Protein AF-A0A3P8W4W9-F1 (afdb_monomer)

Sequence (234 aa):
MASTLVSATVSNSFRYCIHFFYMQTPPVGIRGTSLRKICQKYKDTLHYATLYDSSQRLPLYSAYMDTPWMYEPQLISDDEGGNMKALPLTDTTHPLIEDSQAVLEDYTDAVGYRRGPLNPDLHQADPDDKSSTYTLTSVVPFITEFLDYSWNPYLDTVRRRLNNFCNGKSFIVTGVMVSGVTIQQENTNRLAIPNSNMEPFRHSNMHMNFEDTQAVLDVDKNFQIFYKDCVSDS

InterPro domains:
  IPR001604 DNA/RNA non-specific endonuclease/pyrophosphatase/phosphodiesterase domain [SM00892] (44-234)
  IPR020821 ENPP1-3/EXOG-like, endonuclease/phosphodiesterase domain [SM00477] (45-233)
  IPR039015 Endonuclease domain-containing 1 protein [PTHR21472] (6-195)
  IPR044925 His-Me finger superfamily [SSF54060] (17-195)
  IPR044929 DNA/RNA non-specific endonuclease superfamily [G3DSA:3.40.570.10] (25-196)

Organism: Cynoglossus semilaevis (NCBI:txid244447)

pLDDT: mean 79.13, std 18.2, range [31.02, 96.75]

Solvent-accessible surface area (backbone atoms only — not comparable to full-atom values): 14429 Å² total; per-residue (Å²): 135,83,80,83,58,74,48,65,52,77,36,100,53,54,80,94,40,32,80,28,28,74,92,56,49,75,89,80,89,84,81,67,91,49,57,36,29,30,36,37,31,48,83,90,39,80,70,35,25,35,41,30,31,66,80,79,70,43,71,80,46,73,34,52,74,81,80,67,53,27,44,61,47,43,59,63,36,84,88,43,58,90,62,69,41,70,57,73,95,53,100,65,80,56,65,62,54,57,78,47,43,74,50,76,71,76,54,72,80,38,82,66,45,38,86,38,61,62,56,51,46,88,80,41,87,48,73,67,59,28,51,68,39,42,27,50,92,40,42,44,53,31,49,45,66,52,41,65,73,47,49,53,58,44,54,52,51,52,52,51,45,48,71,74,35,32,84,56,77,68,55,78,48,65,82,80,52,75,58,86,49,60,48,67,54,98,91,37,81,73,44,70,29,52,47,81,68,68,66,49,77,82,84,58,88,79,77,80,86,67,94,65,95,77,64,72,68,57,60,47,69,75,55,52,38,37,46,43,69,54,62,77,88,128

Structure (mmCIF, N/CA/C/O backbone):
data_AF-A0A3P8W4W9-F1
#
_entry.id   AF-A0A3P8W4W9-F1
#
loop_
_atom_site.group_PDB
_atom_site.id
_atom_site.type_symbol
_atom_site.label_atom_id
_atom_site.label_alt_id
_atom_site.label_comp_id
_atom_site.label_asym_id
_atom_site.label_entity_id
_atom_site.label_seq_id
_atom_site.pdbx_PDB_ins_code
_atom_site.Cartn_x
_atom_site.Cartn_y
_atom_site.Cartn_z
_atom_site.occupancy
_atom_site.B_iso_or_equiv
_atom_site.auth_seq_id
_atom_site.auth_comp_id
_atom_site.auth_asym_id
_atom_site.auth_atom_id
_atom_site.pdbx_PDB_model_num
ATOM 1 N N . MET A 1 1 ? 32.000 -4.850 -5.532 1.00 33.22 1 MET A N 1
ATOM 2 C CA . MET A 1 1 ? 30.732 -4.094 -5.580 1.00 33.22 1 MET A CA 1
ATOM 3 C C . MET A 1 1 ? 30.000 -4.489 -6.851 1.00 33.22 1 MET A C 1
ATOM 5 O O . MET A 1 1 ? 30.476 -4.159 -7.928 1.00 33.22 1 MET A O 1
ATOM 9 N N . ALA A 1 2 ? 28.932 -5.280 -6.747 1.00 40.88 2 ALA A N 1
ATOM 10 C CA . ALA A 1 2 ? 28.094 -5.600 -7.899 1.00 40.88 2 ALA A CA 1
ATOM 11 C C . ALA A 1 2 ? 27.118 -4.438 -8.109 1.00 40.88 2 ALA A C 1
ATOM 13 O O . ALA A 1 2 ? 26.360 -4.102 -7.203 1.00 40.88 2 ALA A O 1
ATOM 14 N N . SER A 1 3 ? 27.179 -3.801 -9.277 1.00 44.72 3 SER A N 1
ATOM 15 C CA . SER A 1 3 ? 26.179 -2.821 -9.696 1.00 44.72 3 SER A CA 1
ATOM 16 C C . SER A 1 3 ? 24.826 -3.529 -9.773 1.00 44.72 3 SER A C 1
ATOM 18 O O . SER A 1 3 ? 24.663 -4.466 -10.556 1.00 44.72 3 SER A O 1
ATOM 20 N N . THR A 1 4 ? 23.868 -3.138 -8.936 1.00 51.75 4 THR A N 1
ATOM 21 C CA . THR A 1 4 ? 22.471 -3.561 -9.063 1.00 51.75 4 THR A CA 1
ATOM 22 C C . THR A 1 4 ? 21.915 -2.951 -10.347 1.00 51.75 4 THR A C 1
ATOM 24 O O . THR A 1 4 ? 21.512 -1.792 -10.387 1.00 51.75 4 THR A O 1
ATOM 27 N N . LEU A 1 5 ? 21.944 -3.728 -11.431 1.00 52.09 5 LEU A N 1
ATOM 28 C CA . LEU A 1 5 ? 21.490 -3.297 -12.749 1.00 52.09 5 LEU A CA 1
ATOM 29 C C . LEU A 1 5 ? 19.966 -3.108 -12.743 1.00 52.09 5 LEU A C 1
ATOM 31 O O . LEU A 1 5 ? 19.195 -4.069 -12.759 1.00 52.09 5 LEU A O 1
ATOM 35 N N . VAL A 1 6 ? 19.533 -1.849 -12.740 1.00 54.84 6 VAL A N 1
ATOM 36 C CA . VAL A 1 6 ? 18.207 -1.464 -13.228 1.00 54.84 6 VAL A CA 1
ATOM 37 C C . VAL A 1 6 ? 18.302 -1.466 -14.752 1.00 54.84 6 VAL A C 1
ATOM 39 O O . VAL A 1 6 ? 19.125 -0.751 -15.324 1.00 54.84 6 VAL A O 1
ATOM 42 N N . SER A 1 7 ? 17.511 -2.300 -15.420 1.00 64.00 7 SER A N 1
ATOM 43 C CA . SER A 1 7 ? 17.511 -2.394 -16.880 1.00 64.00 7 SER A CA 1
ATOM 44 C C . SER A 1 7 ? 16.079 -2.401 -17.382 1.00 64.00 7 SER A C 1
ATOM 46 O O . SER A 1 7 ? 15.168 -2.870 -16.714 1.00 64.00 7 SER A O 1
ATOM 48 N N . ALA A 1 8 ? 15.848 -1.890 -18.578 1.00 71.12 8 ALA A N 1
ATOM 49 C CA . ALA A 1 8 ? 14.537 -1.956 -19.189 1.00 71.12 8 ALA A CA 1
ATOM 50 C C . ALA A 1 8 ? 14.705 -2.436 -20.623 1.00 71.12 8 ALA A C 1
ATOM 52 O O . ALA A 1 8 ? 15.577 -1.957 -21.351 1.00 71.12 8 ALA A O 1
ATOM 53 N N . THR A 1 9 ? 13.889 -3.405 -21.035 1.00 78.31 9 THR A N 1
ATOM 54 C CA . THR A 1 9 ? 13.933 -3.892 -22.417 1.00 78.31 9 THR A CA 1
ATOM 55 C C . THR A 1 9 ? 12.944 -3.085 -23.239 1.00 78.31 9 THR A C 1
ATOM 57 O O . THR A 1 9 ? 11.731 -3.276 -23.137 1.00 78.31 9 THR A O 1
ATOM 60 N N . VAL A 1 10 ? 13.472 -2.166 -24.046 1.00 77.62 10 VAL A N 1
ATOM 61 C CA . VAL A 1 10 ? 12.689 -1.416 -25.028 1.00 77.62 10 VAL A CA 1
ATOM 62 C C . VAL A 1 10 ? 12.421 -2.330 -26.220 1.00 77.62 10 VAL A C 1
ATOM 64 O O . VAL A 1 10 ? 13.346 -2.771 -26.897 1.00 77.62 10 VAL A O 1
ATOM 67 N N . SER A 1 11 ? 11.151 -2.636 -26.467 1.00 77.38 11 SER A N 1
ATOM 68 C CA . SER A 1 11 ? 10.710 -3.558 -27.513 1.00 77.38 11 SER A CA 1
ATOM 69 C C . SER A 1 11 ? 9.618 -2.927 -28.374 1.00 77.38 11 SER A C 1
ATOM 71 O O . SER A 1 11 ? 8.949 -1.965 -27.994 1.00 77.38 11 SER A O 1
ATOM 73 N N . ASN A 1 12 ? 9.391 -3.516 -29.546 1.00 78.88 12 ASN A N 1
ATOM 74 C CA . ASN A 1 12 ? 8.247 -3.185 -30.395 1.00 78.88 12 ASN A CA 1
ATOM 75 C C . ASN A 1 12 ? 6.936 -3.816 -29.879 1.00 78.88 12 ASN A C 1
ATOM 77 O O . ASN A 1 12 ? 5.855 -3.537 -30.410 1.00 78.88 12 ASN A O 1
ATOM 81 N N . SER A 1 13 ? 6.998 -4.652 -28.833 1.00 88.12 13 SER A N 1
ATOM 82 C CA . SER A 1 13 ? 5.852 -5.354 -28.237 1.00 88.12 13 SER A CA 1
ATOM 83 C C . SER A 1 13 ? 5.998 -5.542 -26.722 1.00 88.12 13 SER A C 1
ATOM 85 O O . SER A 1 13 ? 7.110 -5.548 -26.202 1.00 88.12 13 SER A O 1
ATOM 87 N N . PHE A 1 14 ? 4.881 -5.786 -26.031 1.00 94.56 14 PHE A N 1
ATOM 88 C CA . PHE A 1 14 ? 4.864 -6.179 -24.615 1.00 94.56 14 PHE A CA 1
ATOM 89 C C . PHE A 1 14 ? 5.023 -7.690 -24.398 1.00 94.56 14 PHE A C 1
ATOM 91 O O . PHE A 1 14 ? 4.714 -8.178 -23.321 1.00 94.56 14 PHE A O 1
ATOM 98 N N . ARG A 1 15 ? 5.496 -8.456 -25.394 1.00 92.50 15 ARG A N 1
ATOM 99 C CA . ARG A 1 15 ? 5.502 -9.933 -25.368 1.00 92.50 15 ARG A CA 1
ATOM 100 C C . ARG A 1 15 ? 6.020 -10.536 -24.056 1.00 92.50 15 ARG A C 1
ATOM 102 O O . ARG A 1 15 ? 5.445 -11.500 -23.574 1.00 92.50 15 ARG A O 1
ATOM 109 N N . TYR A 1 16 ? 7.090 -9.979 -23.491 1.00 92.81 16 TYR A N 1
ATOM 110 C CA . TYR A 1 16 ? 7.714 -10.512 -22.276 1.00 92.81 16 TYR A CA 1
ATOM 111 C C . TYR A 1 16 ? 6.989 -10.126 -20.982 1.00 92.81 16 TYR A C 1
ATOM 113 O O . TYR A 1 16 ? 7.123 -10.823 -19.988 1.00 92.81 16 TYR A O 1
ATOM 121 N N . CYS A 1 17 ? 6.204 -9.052 -20.993 1.00 94.75 17 CYS A N 1
ATOM 122 C CA . CYS A 1 17 ? 5.524 -8.496 -19.823 1.00 94.75 17 CYS A CA 1
ATOM 123 C C . CYS A 1 17 ? 4.003 -8.383 -20.036 1.00 94.75 17 CYS A C 1
ATOM 125 O O . CYS A 1 17 ? 3.336 -7.546 -19.437 1.00 94.75 17 CYS A O 1
ATOM 127 N N . ILE A 1 18 ? 3.446 -9.227 -20.916 1.00 95.38 18 ILE A N 1
ATOM 128 C CA . ILE A 1 18 ? 2.032 -9.190 -21.314 1.00 95.38 18 ILE A CA 1
ATOM 129 C C . ILE A 1 18 ? 1.087 -9.579 -20.168 1.00 95.38 18 ILE A C 1
ATOM 131 O O . ILE A 1 18 ? -0.051 -9.129 -20.127 1.00 95.38 18 ILE A O 1
ATOM 135 N N . HIS A 1 19 ? 1.579 -10.373 -19.215 1.00 93.94 19 HIS A N 1
ATOM 136 C CA . HIS A 1 19 ? 0.836 -10.838 -18.044 1.00 93.94 19 HIS A CA 1
ATOM 137 C C . HIS A 1 19 ? 0.439 -9.712 -17.081 1.00 93.94 19 HIS A C 1
ATOM 139 O O . HIS A 1 19 ? -0.482 -9.902 -16.301 1.00 93.94 19 HIS A O 1
ATOM 145 N N . PHE A 1 20 ? 1.075 -8.536 -17.153 1.00 94.62 20 PHE A N 1
ATOM 146 C CA . PHE A 1 20 ? 0.670 -7.375 -16.352 1.00 94.62 20 PHE A CA 1
ATOM 147 C C . PHE A 1 20 ? -0.576 -6.659 -16.876 1.00 94.62 20 PHE A C 1
ATOM 149 O O . PHE A 1 20 ? -1.084 -5.756 -16.219 1.00 94.62 20 PHE A O 1
ATOM 156 N N . PHE A 1 21 ? -1.061 -7.012 -18.066 1.00 94.00 21 PHE A N 1
ATOM 157 C CA . PHE A 1 21 ? -2.289 -6.445 -18.606 1.00 94.00 21 PHE A CA 1
ATOM 158 C C . PHE A 1 21 ? -3.482 -7.318 -18.234 1.00 94.00 21 PHE A C 1
ATOM 160 O O . PHE A 1 21 ? -3.410 -8.547 -18.321 1.00 94.00 21 PHE A O 1
ATOM 167 N N . TYR A 1 22 ? -4.607 -6.682 -17.902 1.00 88.25 22 TYR A N 1
ATOM 168 C CA . TYR A 1 22 ? -5.878 -7.381 -17.728 1.00 88.25 22 TYR A CA 1
ATOM 169 C C . TYR A 1 22 ? -6.188 -8.223 -18.970 1.00 88.25 22 TYR A C 1
ATOM 171 O O . TYR A 1 22 ? -6.075 -7.742 -20.102 1.00 88.25 22 TYR A O 1
ATOM 179 N N . MET A 1 23 ? -6.517 -9.501 -18.760 1.00 91.00 23 MET A N 1
ATOM 180 C CA . MET A 1 23 ? -6.736 -10.477 -19.838 1.00 91.00 23 MET A CA 1
ATOM 181 C C . MET A 1 23 ? -5.588 -10.517 -20.865 1.00 91.00 23 MET A C 1
ATOM 183 O O . MET A 1 23 ? -5.808 -10.777 -22.047 1.00 91.00 23 MET A O 1
ATOM 187 N N . GLN A 1 24 ? -4.361 -10.203 -20.436 1.00 93.88 24 GLN A N 1
ATOM 188 C CA . GLN A 1 24 ? -3.160 -10.153 -21.275 1.00 93.88 24 GLN A CA 1
ATOM 189 C C . GLN A 1 24 ? -3.310 -9.238 -22.509 1.00 93.88 24 GLN A C 1
ATOM 191 O O . GLN A 1 24 ? -2.705 -9.480 -23.556 1.00 93.88 24 GLN A O 1
ATOM 196 N N . THR A 1 25 ? -4.122 -8.180 -22.399 1.00 94.31 25 THR A N 1
ATOM 197 C CA . THR A 1 25 ? -4.500 -7.317 -23.526 1.00 94.31 25 THR A CA 1
ATOM 198 C C . THR A 1 25 ? -4.102 -5.854 -23.281 1.00 94.31 25 THR A C 1
ATOM 200 O O . THR A 1 25 ? -4.720 -5.178 -22.459 1.00 94.31 25 THR A O 1
ATOM 203 N N . PRO A 1 26 ? -3.089 -5.319 -23.994 1.00 93.50 26 PRO A N 1
ATOM 204 C CA . PRO A 1 26 ? -2.698 -3.919 -23.870 1.00 93.50 26 PRO A CA 1
ATOM 205 C C . PRO A 1 26 ? -3.757 -2.954 -24.419 1.00 93.50 26 PRO A C 1
ATOM 207 O O . PRO A 1 26 ? -4.395 -3.274 -25.427 1.00 93.50 26 PRO A O 1
ATOM 210 N N . PRO A 1 27 ? -3.883 -1.738 -23.849 1.00 92.31 27 PRO A N 1
ATOM 211 C CA . PRO A 1 27 ? -4.739 -0.695 -24.399 1.00 92.31 27 PRO A CA 1
ATOM 212 C C . PRO A 1 27 ? -4.435 -0.421 -25.876 1.00 92.31 27 PRO A C 1
ATOM 214 O O . PRO A 1 27 ? -3.278 -0.249 -26.277 1.00 92.31 27 PRO A O 1
ATOM 217 N N . VAL A 1 28 ? -5.492 -0.357 -26.683 1.00 88.75 28 VAL A N 1
ATOM 218 C CA . VAL A 1 28 ? -5.429 -0.050 -28.117 1.00 88.75 28 VAL A CA 1
ATOM 219 C C . VAL A 1 28 ? -5.744 1.426 -28.373 1.00 88.75 28 VAL A C 1
ATOM 221 O O . VAL A 1 28 ? -6.355 2.096 -27.551 1.00 88.75 28 VAL A O 1
ATOM 224 N N . GLY A 1 29 ? -5.331 1.946 -29.532 1.00 86.19 29 GLY A N 1
ATOM 225 C CA . GLY A 1 29 ? -5.690 3.299 -29.987 1.00 86.19 29 GLY A CA 1
ATOM 226 C C . GLY A 1 29 ? -4.587 4.352 -29.852 1.00 86.19 29 GLY A C 1
ATOM 227 O O . GLY A 1 29 ? -4.611 5.340 -30.578 1.00 86.19 29 GLY A O 1
ATOM 228 N N . ILE A 1 30 ? -3.562 4.111 -29.032 1.00 88.00 30 ILE A N 1
ATOM 229 C CA . ILE A 1 30 ? -2.415 5.020 -28.896 1.00 88.00 30 ILE A CA 1
ATOM 230 C C . ILE A 1 30 ? -1.387 4.719 -29.996 1.00 88.00 30 ILE A C 1
ATOM 232 O O . ILE A 1 30 ? -0.838 3.617 -30.068 1.00 88.00 30 ILE A O 1
ATOM 236 N N . ARG A 1 31 ? -1.138 5.692 -30.880 1.00 86.75 31 ARG A N 1
ATOM 237 C CA . ARG A 1 31 ? -0.240 5.563 -32.039 1.00 86.75 31 ARG A CA 1
ATOM 238 C C . ARG A 1 31 ? 0.774 6.703 -32.063 1.00 86.75 31 ARG A C 1
ATOM 240 O O . ARG A 1 31 ? 0.442 7.833 -31.736 1.00 86.75 31 ARG A O 1
ATOM 247 N N . GLY A 1 32 ? 1.998 6.402 -32.485 1.00 86.62 32 GLY A N 1
ATOM 248 C CA . GLY A 1 32 ? 3.080 7.377 -32.596 1.00 86.62 32 GLY A CA 1
ATOM 249 C C . GLY A 1 32 ? 4.412 6.693 -32.895 1.00 86.62 32 GLY A C 1
ATOM 250 O O . GLY A 1 32 ? 4.616 5.531 -32.545 1.00 86.62 32 GLY A O 1
ATOM 251 N N . THR A 1 33 ? 5.318 7.401 -33.564 1.00 86.88 33 THR A N 1
ATOM 252 C CA . THR A 1 33 ? 6.641 6.883 -33.972 1.00 86.88 33 THR A CA 1
ATOM 253 C C . THR A 1 33 ? 7.676 6.942 -32.840 1.00 86.88 33 THR A C 1
ATOM 255 O O . THR A 1 33 ? 8.643 6.176 -32.811 1.00 86.88 33 THR A O 1
ATOM 258 N N . SER A 1 34 ? 7.455 7.820 -31.864 1.00 93.44 34 SER A N 1
ATOM 259 C CA . SER A 1 34 ? 8.256 7.981 -30.646 1.00 93.44 34 SER A CA 1
ATOM 260 C C . SER A 1 34 ? 7.858 7.030 -29.515 1.00 93.44 34 SER A C 1
ATOM 262 O O . SER A 1 34 ? 8.496 7.025 -28.463 1.00 93.44 34 SER A O 1
ATOM 264 N N . LEU A 1 35 ? 6.827 6.205 -29.713 1.00 93.94 35 LEU A N 1
ATOM 265 C CA . LEU A 1 35 ? 6.349 5.301 -28.676 1.00 93.94 35 LEU A CA 1
ATOM 266 C C . LEU A 1 35 ? 7.325 4.145 -28.464 1.00 93.94 35 LEU A C 1
ATOM 268 O O . LEU A 1 35 ? 7.854 3.557 -29.412 1.00 93.94 35 LEU A O 1
ATOM 272 N N . ARG A 1 36 ? 7.558 3.816 -27.198 1.00 94.50 36 ARG A N 1
ATOM 273 C CA . ARG A 1 36 ? 8.413 2.727 -26.734 1.00 94.50 36 ARG A CA 1
ATOM 274 C C . ARG A 1 36 ? 7.608 1.856 -25.785 1.00 94.50 36 ARG A C 1
ATOM 276 O O . ARG A 1 36 ? 7.061 2.353 -24.806 1.00 94.50 36 ARG A O 1
ATOM 283 N N . LYS A 1 37 ? 7.526 0.560 -26.079 1.00 94.62 37 LYS A N 1
ATOM 284 C CA . LYS A 1 37 ? 6.934 -0.427 -25.170 1.00 94.62 37 LYS A CA 1
ATOM 285 C C . LYS A 1 37 ? 8.066 -0.989 -24.332 1.00 94.62 37 LYS A C 1
ATOM 287 O O . LYS A 1 37 ? 9.027 -1.534 -24.876 1.00 94.62 37 LYS A O 1
ATOM 292 N N . ILE A 1 38 ? 7.983 -0.788 -23.030 1.00 95.75 38 ILE A N 1
ATOM 293 C CA . ILE A 1 38 ? 9.067 -1.070 -22.102 1.00 95.75 38 ILE A CA 1
ATOM 294 C C . ILE A 1 38 ? 8.582 -2.126 -21.118 1.00 95.75 38 ILE A C 1
ATOM 296 O O . ILE A 1 38 ? 7.584 -1.919 -20.432 1.00 95.75 38 ILE A O 1
ATOM 300 N N . CYS A 1 39 ? 9.293 -3.251 -21.053 1.00 95.56 39 CYS A N 1
ATOM 301 C CA . CYS A 1 39 ? 9.163 -4.201 -19.953 1.00 95.56 39 CYS A CA 1
ATOM 302 C C . CYS A 1 39 ? 10.205 -3.839 -18.889 1.00 95.56 39 CYS A C 1
ATOM 304 O O . CYS A 1 39 ? 11.411 -3.882 -19.162 1.00 95.56 39 CYS A O 1
ATOM 306 N N . GLN A 1 40 ? 9.731 -3.430 -17.715 1.00 94.50 40 GLN A N 1
ATOM 307 C CA . GLN A 1 40 ? 10.554 -2.867 -16.648 1.00 94.50 40 GLN A CA 1
ATOM 308 C C . GLN A 1 40 ? 11.144 -3.994 -15.814 1.00 94.50 40 GLN A C 1
ATOM 310 O O . GLN A 1 40 ? 10.415 -4.883 -15.364 1.00 94.50 40 GLN A O 1
ATOM 315 N N . LYS A 1 41 ? 12.470 -3.981 -15.654 1.00 91.56 41 LYS A N 1
ATOM 316 C CA . LYS A 1 41 ? 13.226 -5.097 -15.092 1.00 91.56 41 LYS A CA 1
ATOM 317 C C . LYS A 1 41 ? 14.169 -4.612 -13.986 1.00 91.56 41 LYS A C 1
ATOM 319 O O . LYS A 1 41 ? 14.922 -3.653 -14.138 1.00 91.56 41 LYS A O 1
ATOM 324 N N . TYR A 1 42 ? 14.149 -5.296 -12.853 1.00 85.69 42 TYR A N 1
ATOM 325 C CA . TYR A 1 42 ? 15.048 -5.021 -11.736 1.00 85.69 42 TYR A CA 1
ATOM 326 C C . TYR A 1 42 ? 15.493 -6.336 -11.111 1.00 85.69 42 TYR A C 1
ATOM 328 O O . TYR A 1 42 ? 14.654 -7.200 -10.861 1.00 85.69 42 TYR A O 1
ATOM 336 N N . LYS A 1 43 ? 16.810 -6.486 -10.892 1.00 85.31 43 LYS A N 1
ATOM 337 C CA . LYS A 1 43 ? 17.440 -7.740 -10.423 1.00 85.31 43 LYS A CA 1
ATOM 338 C C . LYS A 1 43 ? 16.999 -8.963 -11.231 1.00 85.31 43 LYS A C 1
ATOM 340 O O . LYS A 1 43 ? 16.619 -9.994 -10.701 1.00 85.31 43 LYS A O 1
ATOM 345 N N . ASP A 1 44 ? 17.003 -8.791 -12.538 1.00 85.94 44 ASP A N 1
ATOM 346 C CA . ASP A 1 44 ? 16.558 -9.780 -13.505 1.00 85.94 44 ASP A CA 1
ATOM 347 C C . ASP A 1 44 ? 15.074 -10.196 -13.505 1.00 85.94 44 ASP A C 1
ATOM 349 O O . ASP A 1 44 ? 14.654 -10.952 -14.384 1.00 85.94 44 ASP A O 1
ATOM 353 N N . THR A 1 45 ? 14.255 -9.588 -12.651 1.00 86.25 45 THR A N 1
ATOM 354 C CA . THR A 1 45 ? 12.814 -9.849 -12.550 1.00 86.25 45 THR A CA 1
ATOM 355 C C . THR A 1 45 ? 12.005 -8.754 -13.240 1.00 86.25 45 THR A C 1
ATOM 357 O O . THR A 1 45 ? 12.355 -7.574 -13.167 1.00 86.25 45 THR A O 1
ATOM 360 N N . LEU A 1 46 ? 10.937 -9.137 -13.944 1.00 91.12 46 LEU A N 1
ATOM 361 C CA . LEU A 1 46 ? 9.973 -8.207 -14.536 1.00 91.12 46 LEU A CA 1
ATOM 362 C C . LEU A 1 46 ? 9.002 -7.706 -13.464 1.00 91.12 46 LEU A C 1
ATOM 364 O O . LEU A 1 46 ? 8.499 -8.514 -12.694 1.00 91.12 46 LEU A O 1
ATOM 368 N N . HIS A 1 47 ? 8.712 -6.403 -13.451 1.00 89.69 47 HIS A N 1
ATOM 369 C CA . HIS A 1 47 ? 7.850 -5.790 -12.423 1.00 89.69 47 HIS A CA 1
ATOM 370 C C . HIS A 1 47 ? 6.589 -5.135 -12.989 1.00 89.69 47 HIS A C 1
ATOM 372 O O . HIS A 1 47 ? 5.528 -5.226 -12.388 1.00 89.69 47 HIS A O 1
ATOM 378 N N . TYR A 1 48 ? 6.694 -4.464 -14.138 1.00 94.62 48 TYR A N 1
ATOM 379 C CA . TYR A 1 48 ? 5.556 -3.820 -14.797 1.00 94.62 48 TYR A CA 1
ATOM 380 C C . TYR A 1 48 ? 5.860 -3.527 -16.272 1.00 94.62 48 TYR A C 1
ATOM 382 O O . TYR A 1 48 ? 7.001 -3.625 -16.741 1.00 94.62 48 TYR A O 1
ATOM 390 N N . ALA A 1 49 ? 4.827 -3.175 -17.028 1.00 96.31 49 ALA A N 1
ATOM 391 C CA . ALA A 1 49 ? 4.922 -2.713 -18.405 1.00 96.31 49 ALA A CA 1
ATOM 392 C C . ALA A 1 49 ? 4.654 -1.204 -18.476 1.00 96.31 49 ALA A C 1
ATOM 394 O O . ALA A 1 49 ? 3.784 -0.697 -17.778 1.00 96.31 49 ALA A O 1
ATOM 395 N N . THR A 1 50 ? 5.353 -0.481 -19.351 1.00 96.75 50 THR A N 1
ATOM 396 C CA . THR A 1 50 ? 5.139 0.959 -19.577 1.00 96.75 50 THR A CA 1
ATOM 397 C C . THR A 1 50 ? 5.108 1.260 -21.071 1.00 96.75 50 THR A C 1
ATOM 399 O O . THR A 1 50 ? 5.986 0.820 -21.818 1.00 96.75 50 THR A O 1
ATOM 402 N N . LEU A 1 51 ? 4.127 2.044 -21.522 1.00 96.38 51 LEU A N 1
ATOM 403 C CA . LEU A 1 51 ? 4.180 2.706 -22.826 1.00 96.38 51 LEU A CA 1
ATOM 404 C C . LEU A 1 51 ? 4.750 4.112 -22.631 1.00 96.38 51 LEU A C 1
ATOM 406 O O . LEU A 1 51 ? 4.131 4.945 -21.978 1.00 96.38 51 LEU A O 1
ATOM 410 N N . TYR A 1 52 ? 5.923 4.380 -23.191 1.00 96.06 52 TYR A N 1
ATOM 411 C CA . TYR A 1 52 ? 6.660 5.629 -23.013 1.00 96.06 52 TYR A CA 1
ATOM 412 C C . TYR A 1 52 ? 6.742 6.408 -24.326 1.00 96.06 52 TYR A C 1
ATOM 414 O O . TYR A 1 52 ? 7.091 5.833 -25.358 1.00 96.06 52 TYR A O 1
ATOM 422 N N . ASP A 1 53 ? 6.451 7.706 -24.304 1.00 95.56 53 ASP A N 1
ATOM 423 C CA . ASP A 1 53 ? 6.677 8.592 -25.444 1.00 95.56 53 ASP A CA 1
ATOM 424 C C . ASP A 1 53 ? 8.041 9.271 -25.300 1.00 95.56 53 ASP A C 1
ATOM 426 O O . ASP A 1 53 ? 8.224 10.176 -24.483 1.00 95.56 53 ASP A O 1
ATOM 430 N N . SER A 1 54 ? 9.013 8.861 -26.119 1.00 94.88 54 SER A N 1
ATOM 431 C CA . SER A 1 54 ? 10.368 9.413 -26.042 1.00 94.88 54 SER A CA 1
ATOM 432 C C . SER A 1 54 ? 10.473 10.859 -26.531 1.00 94.88 54 SER A C 1
ATOM 434 O O . SER A 1 54 ? 11.451 11.530 -26.209 1.00 94.88 54 SER A O 1
ATOM 436 N N . SER A 1 55 ? 9.509 11.335 -27.324 1.00 95.94 55 SER A N 1
ATOM 437 C CA . SER A 1 55 ? 9.506 12.713 -27.833 1.00 95.94 55 SER A CA 1
ATOM 438 C C . SER A 1 55 ? 9.090 13.699 -26.743 1.00 95.94 55 SER A C 1
ATOM 440 O O . SER A 1 55 ? 9.738 14.725 -26.557 1.00 95.94 55 SER A O 1
ATOM 442 N N . GLN A 1 56 ? 8.072 13.325 -25.967 1.00 95.62 56 GLN A N 1
ATOM 443 C CA . GLN A 1 56 ? 7.536 14.102 -24.848 1.00 95.62 56 GLN A CA 1
ATOM 444 C C . GLN A 1 56 ? 8.199 13.764 -23.507 1.00 95.62 56 GLN A C 1
ATOM 446 O O . GLN A 1 56 ? 7.990 14.459 -22.518 1.00 95.62 56 GLN A O 1
ATOM 451 N N . ARG A 1 57 ? 9.025 12.712 -23.479 1.00 96.06 57 ARG A N 1
ATOM 452 C CA . ARG A 1 57 ? 9.763 12.227 -22.306 1.00 96.06 57 ARG A CA 1
ATOM 453 C C . ARG A 1 57 ? 8.866 11.827 -21.130 1.00 96.06 57 ARG A C 1
ATOM 455 O O . ARG A 1 57 ? 9.265 11.989 -19.979 1.00 96.06 57 ARG A O 1
ATOM 462 N N . LEU A 1 58 ? 7.692 11.262 -21.407 1.00 95.38 58 LEU A N 1
ATOM 463 C CA . LEU A 1 58 ? 6.723 10.87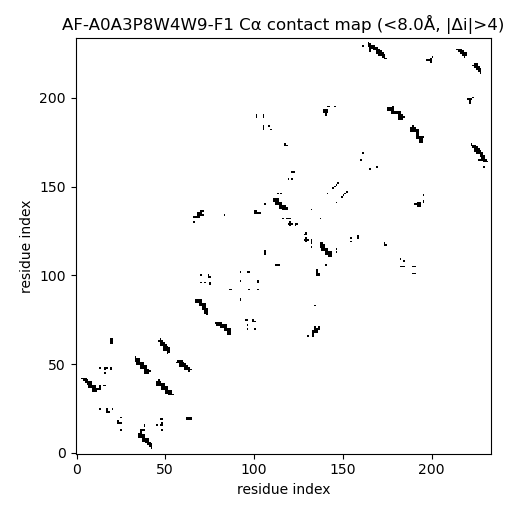9 -20.377 1.00 95.38 58 LEU A CA 1
ATOM 464 C C . LEU A 1 58 ? 6.122 9.483 -20.618 1.00 95.38 58 LEU A C 1
ATOM 466 O O . LEU A 1 58 ? 5.970 9.066 -21.772 1.00 95.38 58 LEU A O 1
ATOM 470 N N . PRO A 1 59 ? 5.785 8.736 -19.549 1.00 95.94 59 PRO A N 1
ATOM 471 C CA . PRO A 1 59 ? 4.982 7.527 -19.665 1.00 95.94 59 PRO A CA 1
ATOM 472 C C . PRO A 1 59 ? 3.526 7.894 -19.978 1.00 95.94 59 PRO A C 1
ATOM 474 O O . PRO A 1 59 ? 2.928 8.714 -19.292 1.00 95.94 59 PRO A O 1
ATOM 477 N N . LEU A 1 60 ? 2.950 7.275 -21.009 1.00 95.62 60 LEU A N 1
ATOM 478 C CA . LEU A 1 60 ? 1.530 7.419 -21.349 1.00 95.62 60 LEU A CA 1
ATOM 479 C C . LEU A 1 60 ? 0.650 6.526 -20.473 1.00 95.62 60 LEU A C 1
ATOM 481 O O . LEU A 1 60 ? -0.455 6.914 -20.114 1.00 95.62 60 LEU A O 1
ATOM 485 N N . TYR A 1 61 ? 1.142 5.332 -20.137 1.00 95.44 61 TYR A N 1
ATOM 486 C CA . TYR A 1 61 ? 0.550 4.463 -19.125 1.00 95.44 61 TYR A CA 1
ATOM 487 C C . TYR A 1 61 ? 1.580 3.469 -18.590 1.00 95.44 61 TYR A C 1
ATOM 489 O O . TYR A 1 61 ? 2.576 3.164 -19.258 1.00 95.44 61 TYR A O 1
ATOM 497 N N . SER A 1 62 ? 1.260 2.891 -17.433 1.00 95.62 62 SER A N 1
ATOM 498 C CA . SER A 1 62 ? 1.888 1.681 -16.908 1.00 95.62 62 SER A CA 1
ATOM 499 C C . SER A 1 62 ? 0.823 0.621 -16.616 1.00 95.62 62 SER A C 1
ATOM 501 O O . SER A 1 62 ? -0.313 0.963 -16.304 1.00 95.62 62 SER A O 1
ATOM 503 N N . ALA A 1 63 ? 1.188 -0.651 -16.741 1.00 95.25 63 ALA A N 1
ATOM 504 C CA . ALA A 1 63 ? 0.363 -1.800 -16.383 1.00 95.25 63 ALA A CA 1
ATOM 505 C C . ALA A 1 63 ? 1.159 -2.710 -15.447 1.00 95.25 63 ALA A C 1
ATOM 507 O O . ALA A 1 63 ? 2.310 -3.043 -15.740 1.00 95.25 63 ALA A O 1
ATOM 508 N N . TYR A 1 64 ? 0.553 -3.081 -14.329 1.00 92.56 64 TYR A N 1
ATOM 509 C CA . TYR A 1 64 ? 1.136 -3.896 -13.269 1.00 92.56 64 TYR A CA 1
ATOM 510 C C . TYR A 1 64 ? 0.033 -4.751 -12.640 1.00 92.56 64 TYR A C 1
ATOM 512 O O . TYR A 1 64 ? -1.150 -4.442 -12.784 1.00 92.56 64 TYR A O 1
ATOM 520 N N . MET A 1 65 ? 0.423 -5.837 -11.977 1.00 85.06 65 MET A N 1
ATOM 521 C CA . MET A 1 65 ? -0.492 -6.598 -11.128 1.00 85.06 65 MET A CA 1
ATOM 522 C C . MET A 1 65 ? -0.416 -6.027 -9.722 1.00 85.06 65 MET A C 1
ATOM 524 O O . MET A 1 65 ? 0.680 -5.845 -9.197 1.00 85.06 65 MET A O 1
ATOM 528 N N . ASP A 1 66 ? -1.576 -5.704 -9.169 1.00 81.56 66 ASP A N 1
ATOM 529 C CA . ASP A 1 66 ? -1.696 -5.231 -7.798 1.00 81.56 66 ASP A CA 1
ATOM 530 C C . ASP A 1 66 ? -1.693 -6.415 -6.823 1.00 81.56 66 ASP A C 1
ATOM 532 O O . ASP A 1 66 ? -2.127 -7.519 -7.176 1.00 81.56 66 ASP A O 1
ATOM 536 N N . THR A 1 67 ? -1.210 -6.184 -5.607 1.00 82.12 67 THR A N 1
ATOM 537 C CA . THR A 1 67 ? -1.265 -7.182 -4.537 1.00 82.12 67 THR A CA 1
ATOM 538 C C . THR A 1 67 ? -2.663 -7.134 -3.916 1.00 82.12 67 THR A C 1
ATOM 540 O O . THR A 1 67 ? -3.075 -6.069 -3.453 1.00 82.12 67 THR A O 1
ATOM 543 N N . PRO A 1 68 ? -3.429 -8.243 -3.899 1.00 86.44 68 PRO A N 1
ATOM 544 C CA . PRO A 1 68 ? -4.744 -8.242 -3.274 1.00 86.44 68 PRO A CA 1
ATOM 545 C C . PRO A 1 68 ? -4.610 -7.996 -1.770 1.00 86.44 68 PRO A C 1
ATOM 547 O O . PRO A 1 68 ? -3.640 -8.423 -1.147 1.00 86.44 68 PRO A O 1
ATOM 550 N N . TRP A 1 69 ? -5.617 -7.355 -1.179 1.00 90.06 69 TRP A N 1
ATOM 551 C CA . TRP A 1 69 ? -5.715 -7.282 0.274 1.00 90.06 69 TRP A CA 1
ATOM 552 C C . TRP A 1 69 ? -5.846 -8.684 0.860 1.00 90.06 69 TRP A C 1
ATOM 554 O O . TRP A 1 69 ? -6.564 -9.525 0.319 1.00 90.06 69 TRP A O 1
ATOM 564 N N . MET A 1 70 ? -5.150 -8.922 1.963 1.00 92.50 70 MET A N 1
ATOM 565 C CA . MET A 1 70 ? -5.095 -10.210 2.638 1.00 92.50 70 MET A CA 1
ATOM 566 C C . MET A 1 70 ? -5.819 -10.146 3.990 1.00 92.50 70 MET A C 1
ATOM 568 O O . MET A 1 70 ? -5.953 -9.073 4.584 1.00 92.50 70 MET A O 1
ATOM 572 N N . TYR A 1 71 ? -6.263 -11.304 4.473 1.00 93.75 71 TYR A N 1
ATOM 573 C CA . TYR A 1 71 ? -6.786 -11.508 5.824 1.00 93.75 71 TYR A CA 1
ATOM 574 C C . TYR A 1 71 ? -5.979 -12.583 6.556 1.00 93.75 71 TYR A C 1
ATOM 576 O O . TYR A 1 71 ? -5.310 -13.405 5.919 1.00 93.75 71 TYR A O 1
ATOM 584 N N . GLU A 1 72 ? -6.077 -12.585 7.884 1.00 95.62 72 GLU A N 1
ATOM 585 C CA . GLU A 1 72 ? -5.420 -13.534 8.789 1.00 95.62 72 GLU A CA 1
A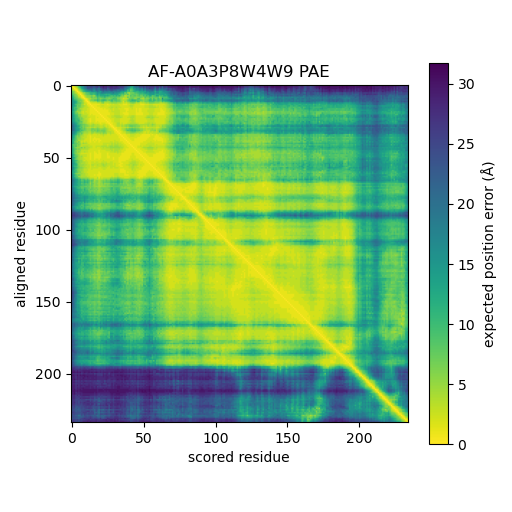TOM 586 C C . GLU A 1 72 ? -6.390 -14.675 9.156 1.00 95.62 72 GLU A C 1
ATOM 588 O O . GLU A 1 72 ? -7.308 -14.456 9.956 1.00 95.62 72 GLU A O 1
ATOM 593 N N . PRO A 1 73 ? -6.252 -15.888 8.585 1.00 94.44 73 PRO A N 1
ATOM 594 C CA . PRO A 1 73 ? -7.177 -16.993 8.846 1.00 94.44 73 PRO A CA 1
ATOM 595 C C . PRO A 1 73 ? -7.202 -17.435 10.312 1.00 94.44 73 PRO A C 1
ATOM 597 O O . PRO A 1 73 ? -8.254 -17.785 10.836 1.00 94.44 73 PRO A O 1
ATOM 600 N N . GLN A 1 74 ? -6.062 -17.350 10.991 1.00 95.75 74 GLN A N 1
ATOM 601 C CA . GLN A 1 74 ? -5.888 -17.672 12.403 1.00 95.75 74 GLN A CA 1
ATOM 602 C C . GLN A 1 74 ? -6.667 -16.749 13.355 1.00 95.75 74 GLN A C 1
ATOM 604 O O . GLN A 1 74 ? -6.866 -17.109 14.507 1.00 95.75 74 GLN A O 1
ATOM 609 N N . LEU A 1 75 ? -7.129 -15.572 12.904 1.00 95.19 75 LEU A N 1
ATOM 610 C CA . LEU A 1 75 ? -8.036 -14.734 13.705 1.00 95.19 75 LEU A CA 1
ATOM 611 C C . LEU A 1 75 ? -9.484 -15.244 13.677 1.00 95.19 75 LEU A C 1
ATOM 613 O O . LEU A 1 75 ? -10.271 -14.899 14.554 1.00 95.19 75 LEU A O 1
ATOM 617 N N . ILE A 1 76 ? -9.836 -16.067 12.687 1.00 94.69 76 ILE A N 1
ATOM 618 C CA . ILE A 1 76 ? -11.166 -16.671 12.561 1.00 94.69 76 ILE A CA 1
ATOM 619 C C . ILE A 1 76 ? -11.268 -17.920 13.439 1.00 94.69 76 ILE A C 1
ATOM 621 O O . ILE A 1 76 ? -12.295 -18.162 14.072 1.00 94.69 76 ILE A O 1
ATOM 625 N N . SER A 1 77 ? -10.217 -18.742 13.441 1.00 93.31 77 SER A N 1
ATOM 626 C CA . SER A 1 77 ? -10.151 -19.991 14.195 1.00 93.31 77 SER A CA 1
ATOM 627 C C . SER A 1 77 ? -8.702 -20.403 14.436 1.00 93.31 77 SER A C 1
ATOM 629 O O . SER A 1 77 ? -7.886 -20.348 13.519 1.00 93.31 77 SER A O 1
ATOM 631 N N . ASP A 1 78 ? -8.410 -20.903 15.637 1.00 91.94 78 ASP A N 1
ATOM 632 C CA . ASP A 1 78 ? -7.085 -21.425 16.002 1.00 91.94 78 ASP A CA 1
ATOM 633 C C . ASP A 1 78 ? -6.660 -22.657 15.172 1.00 91.94 78 ASP A C 1
ATOM 635 O O . ASP A 1 78 ? -5.474 -22.981 15.115 1.00 91.94 78 ASP A O 1
ATOM 639 N N . ASP A 1 79 ? -7.609 -23.342 14.517 1.00 93.69 79 ASP A N 1
ATOM 640 C CA . ASP A 1 79 ? -7.347 -24.507 13.656 1.00 93.69 79 ASP A CA 1
ATOM 641 C C . ASP A 1 79 ? -6.892 -24.118 12.232 1.00 93.69 79 ASP A C 1
ATOM 643 O O . ASP A 1 79 ? -6.458 -24.972 11.450 1.00 93.69 79 ASP A O 1
ATOM 647 N N . GLU A 1 80 ? -6.998 -22.839 11.862 1.00 94.31 80 GLU A N 1
ATOM 648 C CA . GLU A 1 80 ? -6.545 -22.336 10.566 1.00 94.31 80 GLU A CA 1
ATOM 649 C C . GLU A 1 80 ? -5.016 -22.159 10.509 1.00 94.31 80 GLU A C 1
ATOM 651 O O . GLU A 1 80 ? -4.313 -22.012 11.507 1.00 94.31 80 GLU A O 1
ATOM 656 N N . GLY A 1 81 ? -4.467 -22.162 9.292 1.00 93.81 81 GLY A N 1
ATOM 657 C CA . GLY A 1 81 ? -3.034 -21.946 9.087 1.00 93.81 81 GLY A CA 1
ATOM 658 C C . GLY A 1 81 ? -2.620 -20.488 9.312 1.00 93.81 81 GLY A C 1
ATOM 659 O O . GLY A 1 81 ? -3.347 -19.572 8.945 1.00 93.81 81 GLY A O 1
ATOM 660 N N . GLY A 1 82 ? -1.401 -20.266 9.811 1.00 92.44 82 GLY A N 1
ATOM 661 C CA . GLY A 1 82 ? -0.852 -18.921 10.061 1.00 92.44 82 GLY A CA 1
ATOM 662 C C . GLY A 1 82 ? -0.359 -18.154 8.826 1.00 92.44 82 GLY A C 1
ATOM 663 O O . GLY A 1 82 ? 0.330 -17.152 8.976 1.00 92.44 82 GLY A O 1
ATOM 664 N N . ASN A 1 83 ? -0.649 -18.634 7.614 1.00 94.00 83 ASN A N 1
ATOM 665 C CA . ASN A 1 83 ? -0.342 -17.901 6.387 1.00 94.00 83 ASN A CA 1
ATOM 666 C C . ASN A 1 83 ? -1.550 -17.050 5.996 1.00 94.00 83 ASN A C 1
ATOM 668 O O . ASN A 1 83 ? -2.643 -17.589 5.805 1.00 94.00 83 ASN A O 1
ATOM 672 N N . MET A 1 84 ? -1.317 -15.755 5.795 1.00 93.50 84 MET A N 1
ATOM 673 C CA . MET A 1 84 ? -2.311 -14.833 5.252 1.00 93.50 84 MET A CA 1
ATOM 674 C C . MET A 1 84 ? -2.895 -15.342 3.925 1.00 93.50 84 MET A C 1
ATOM 676 O O . MET A 1 84 ? -2.203 -15.967 3.111 1.00 93.50 84 MET A O 1
ATOM 680 N N . LYS A 1 85 ? -4.176 -15.057 3.686 1.00 92.81 85 LYS A N 1
ATOM 681 C CA . LYS A 1 85 ? -4.904 -15.456 2.469 1.00 92.81 85 LYS A CA 1
ATOM 682 C C . LYS A 1 85 ? -5.513 -14.230 1.798 1.00 92.81 85 LYS A C 1
ATOM 684 O O . LYS A 1 85 ? -5.889 -13.281 2.475 1.00 92.81 85 LYS A O 1
ATOM 689 N N . ALA A 1 86 ? -5.622 -14.254 0.471 1.00 91.06 86 ALA A N 1
ATOM 690 C CA . ALA A 1 86 ? -6.246 -13.161 -0.270 1.00 91.06 86 ALA A CA 1
ATOM 691 C C . ALA A 1 86 ? -7.724 -13.034 0.101 1.00 91.06 86 ALA A C 1
ATOM 693 O O . ALA A 1 86 ? -8.440 -14.039 0.158 1.00 91.06 86 ALA A O 1
ATOM 694 N N . LEU A 1 87 ? -8.176 -11.799 0.318 1.00 88.12 87 LEU A N 1
ATOM 695 C CA . LEU A 1 87 ? -9.593 -11.499 0.432 1.00 88.12 87 LEU A CA 1
ATOM 696 C C . LEU A 1 87 ? -10.285 -11.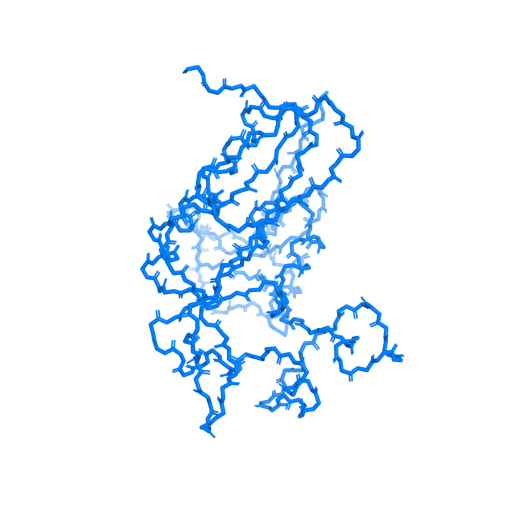882 -0.884 1.00 88.12 87 LEU A C 1
ATOM 698 O O . LEU A 1 87 ? -9.790 -11.540 -1.967 1.00 88.12 87 LEU A O 1
ATOM 702 N N . PRO A 1 88 ? -11.413 -12.609 -0.822 1.00 83.06 88 PRO A N 1
ATOM 703 C CA . PRO A 1 88 ? -12.201 -12.907 -2.006 1.00 83.06 88 PRO A CA 1
ATOM 704 C C . PRO A 1 88 ? -12.597 -11.617 -2.729 1.00 83.06 88 PRO A C 1
ATOM 706 O O . PRO A 1 88 ? -13.064 -10.672 -2.107 1.00 83.06 88 PRO A O 1
ATOM 709 N N . LEU A 1 89 ? -12.474 -11.595 -4.058 1.00 71.50 89 LEU A N 1
ATOM 710 C CA . LEU A 1 89 ? -12.899 -10.463 -4.901 1.00 71.50 89 LEU A CA 1
ATOM 711 C C . LEU A 1 89 ? -14.432 -10.378 -5.065 1.00 71.50 89 LEU A C 1
ATOM 713 O O . LEU A 1 89 ? -14.921 -9.809 -6.038 1.00 71.50 89 LEU A O 1
ATOM 717 N N . THR A 1 90 ? -15.192 -11.026 -4.184 1.00 75.50 90 THR A N 1
ATOM 718 C CA . THR A 1 90 ? -16.656 -11.008 -4.195 1.00 75.50 90 THR A CA 1
ATOM 719 C C . THR A 1 90 ? -17.163 -9.779 -3.456 1.00 75.50 90 THR A C 1
ATOM 721 O O . THR A 1 90 ? -16.557 -9.381 -2.470 1.00 75.50 90 THR A O 1
ATOM 724 N N . ASP A 1 91 ? -18.311 -9.240 -3.870 1.00 66.38 91 ASP A N 1
ATOM 725 C CA . ASP A 1 91 ? -18.909 -8.037 -3.260 1.00 66.38 91 ASP A CA 1
ATOM 726 C C . ASP A 1 91 ? -19.263 -8.194 -1.768 1.00 66.38 91 ASP A C 1
ATOM 728 O O . ASP A 1 91 ? -19.577 -7.214 -1.102 1.00 66.38 91 ASP A O 1
ATOM 7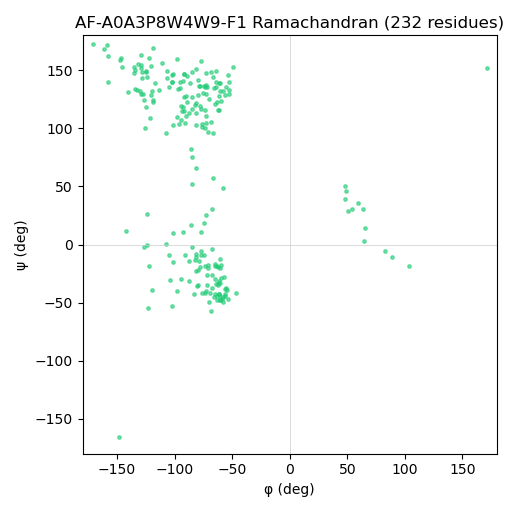32 N N . THR A 1 92 ? -19.243 -9.419 -1.237 1.00 72.06 92 THR A N 1
ATOM 733 C CA . THR A 1 92 ? -19.529 -9.707 0.170 1.00 72.06 92 THR A CA 1
ATOM 734 C C . THR A 1 92 ? -18.377 -10.472 0.807 1.00 72.06 92 THR A C 1
ATOM 736 O O . THR A 1 92 ? -18.084 -11.605 0.402 1.00 72.06 92 THR A O 1
ATOM 739 N N . THR A 1 93 ? -17.762 -9.877 1.826 1.00 81.81 93 THR A N 1
ATOM 740 C CA . THR A 1 93 ? -16.810 -10.558 2.706 1.00 81.81 93 THR A CA 1
ATOM 741 C C . THR A 1 93 ? -17.537 -11.634 3.522 1.00 81.81 93 THR A C 1
ATOM 743 O O . THR A 1 93 ? -18.705 -11.489 3.877 1.00 81.81 93 THR A O 1
ATOM 746 N N . HIS A 1 94 ? -16.882 -12.769 3.779 1.00 87.31 94 HIS A N 1
ATOM 747 C CA . HIS A 1 94 ? -17.494 -13.849 4.554 1.00 87.31 94 HIS A CA 1
ATOM 748 C C . HIS A 1 94 ? -17.738 -13.383 6.006 1.00 87.31 94 HIS A C 1
ATOM 750 O O . HIS A 1 94 ? -16.791 -12.870 6.603 1.00 87.31 94 HIS A O 1
ATOM 756 N N . PRO A 1 95 ? -18.914 -13.630 6.623 1.00 89.06 95 PRO A N 1
ATOM 757 C CA . PRO A 1 95 ? -19.241 -13.108 7.959 1.00 89.06 95 PRO A CA 1
ATOM 758 C C . PRO A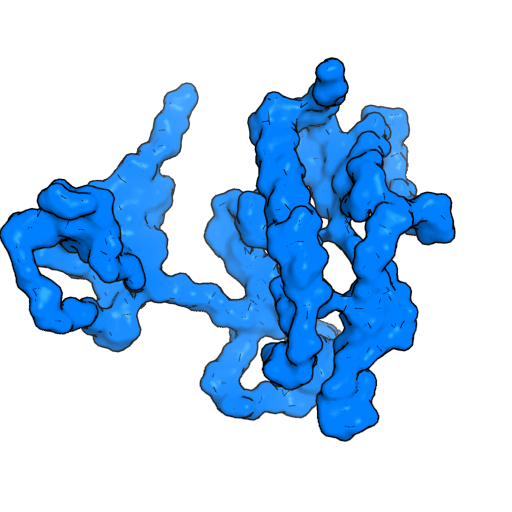 1 95 ? -18.207 -13.451 9.036 1.00 89.06 95 PRO A C 1
ATOM 760 O O . PRO A 1 95 ? -17.828 -12.615 9.838 1.00 89.06 95 PRO A O 1
ATOM 763 N N . LEU A 1 96 ? -17.657 -14.670 8.996 1.00 90.88 96 LEU A N 1
ATOM 764 C CA . LEU A 1 96 ? -16.588 -15.069 9.921 1.00 90.88 96 LEU A CA 1
ATOM 765 C C . LEU A 1 96 ? -15.314 -14.211 9.805 1.00 90.88 96 LEU A C 1
ATOM 767 O O . LEU A 1 96 ? -14.630 -14.013 10.802 1.00 90.88 96 LEU A O 1
ATOM 771 N N . ILE A 1 97 ? -14.979 -13.721 8.606 1.00 92.50 97 ILE A N 1
ATOM 772 C CA . ILE A 1 97 ? -13.850 -12.799 8.421 1.00 92.50 97 ILE A CA 1
ATOM 773 C C . ILE A 1 97 ? -14.221 -11.453 9.046 1.00 92.50 97 ILE A C 1
ATOM 775 O O . ILE A 1 97 ? -13.462 -10.943 9.866 1.00 92.50 97 ILE A O 1
ATOM 779 N N . GLU A 1 98 ? -15.402 -10.935 8.708 1.00 90.38 98 GLU A N 1
ATOM 780 C CA . GLU A 1 98 ? -15.926 -9.658 9.200 1.00 90.38 98 GLU A CA 1
ATOM 781 C C . GLU A 1 98 ? -15.997 -9.597 10.731 1.00 90.38 98 GLU A C 1
ATOM 783 O O . GLU A 1 98 ? -15.579 -8.608 11.327 1.00 90.38 98 GLU A O 1
ATOM 788 N N . ASP A 1 99 ? -16.443 -10.664 11.388 1.00 91.06 99 ASP A N 1
ATOM 789 C CA . ASP A 1 99 ? -16.525 -10.734 12.849 1.00 91.06 99 ASP A CA 1
ATOM 790 C C . ASP A 1 99 ? -15.147 -10.853 13.524 1.00 91.06 99 ASP A C 1
ATOM 792 O O . ASP A 1 99 ? -14.985 -10.462 14.681 1.00 91.06 99 ASP A O 1
ATOM 796 N N . SER A 1 100 ? -14.151 -11.399 12.819 1.00 93.25 100 SER A N 1
ATOM 797 C CA . SER A 1 100 ? -12.825 -11.695 13.383 1.00 93.25 100 SER A CA 1
ATOM 798 C C . SER A 1 100 ? -11.837 -10.533 13.315 1.00 93.25 100 SER A C 1
ATOM 800 O O . SER A 1 100 ? -10.933 -10.434 14.147 1.00 93.25 100 SER A O 1
ATOM 802 N N . GLN A 1 101 ? -11.950 -9.683 12.292 1.00 93.44 10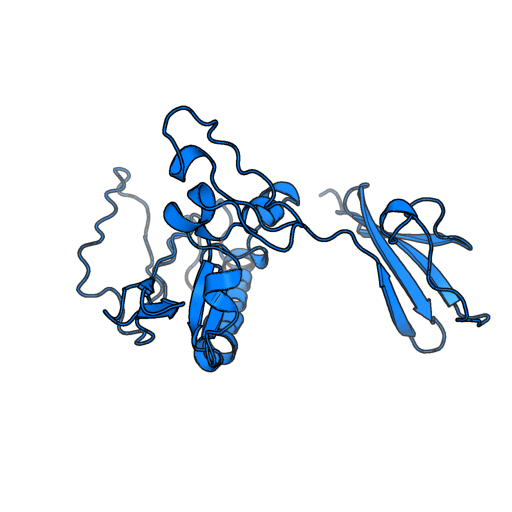1 GLN A N 1
ATOM 803 C CA . GLN A 1 101 ? -10.956 -8.661 11.985 1.00 93.44 101 GLN A CA 1
ATOM 804 C C . GLN A 1 101 ? -11.546 -7.533 11.137 1.00 93.44 101 GLN A C 1
ATOM 806 O O . GLN A 1 101 ? -12.668 -7.615 10.642 1.00 93.44 101 GLN A O 1
ATOM 811 N N . ALA A 1 102 ? -10.757 -6.475 10.960 1.00 92.19 102 ALA A N 1
ATOM 812 C CA . ALA A 1 102 ? -11.109 -5.380 10.071 1.00 92.19 102 ALA A CA 1
ATOM 813 C C . ALA A 1 102 ? -11.272 -5.871 8.622 1.00 92.19 102 ALA A C 1
ATOM 815 O O . ALA A 1 102 ? -10.450 -6.647 8.129 1.00 92.19 102 ALA A O 1
ATOM 816 N N . VAL A 1 103 ? -12.291 -5.364 7.933 1.00 91.00 103 VAL A N 1
ATOM 817 C CA . VAL A 1 103 ? -12.567 -5.607 6.509 1.00 91.00 103 VAL A CA 1
ATOM 818 C C . VAL A 1 103 ? -12.525 -4.301 5.715 1.00 91.00 103 VAL A C 1
ATOM 820 O O . VAL A 1 103 ? -12.416 -3.212 6.282 1.00 91.00 103 VAL A O 1
ATOM 823 N N . LEU A 1 104 ? -12.533 -4.382 4.381 1.00 89.50 104 LEU A N 1
ATOM 824 C CA . LEU A 1 104 ? -12.449 -3.182 3.540 1.00 89.50 104 LEU A CA 1
ATOM 825 C C . LEU A 1 104 ? -13.672 -2.282 3.744 1.00 89.50 104 LEU A C 1
ATOM 827 O O . LEU A 1 104 ? -13.543 -1.056 3.737 1.00 89.50 104 LEU A O 1
ATOM 831 N N . GLU A 1 105 ? -14.822 -2.904 3.987 1.00 87.94 105 GLU A N 1
ATOM 832 C CA . GLU A 1 105 ? -16.108 -2.254 4.200 1.00 87.94 105 GLU A CA 1
ATOM 833 C C . GLU A 1 105 ? -16.100 -1.337 5.432 1.00 87.94 105 GLU A C 1
ATOM 835 O O . GLU A 1 105 ? -16.701 -0.263 5.382 1.00 87.94 105 GLU A O 1
ATOM 840 N N . ASP A 1 106 ? -15.321 -1.670 6.469 1.00 89.06 106 ASP A N 1
ATOM 841 C CA . ASP A 1 106 ? -15.173 -0.851 7.682 1.00 89.06 106 ASP A CA 1
ATOM 842 C C . ASP A 1 106 ? -14.603 0.555 7.396 1.00 89.06 106 ASP A C 1
ATOM 844 O O . ASP A 1 106 ? -14.740 1.476 8.207 1.00 89.06 106 ASP A O 1
ATOM 848 N N . TYR A 1 107 ? -13.948 0.737 6.244 1.00 87.75 107 TYR A N 1
ATOM 849 C CA . TYR A 1 107 ? -13.350 2.003 5.815 1.00 87.75 107 TYR A CA 1
ATOM 850 C C . TYR A 1 107 ? -14.150 2.723 4.721 1.00 87.75 107 TYR A C 1
ATOM 852 O O . TYR A 1 107 ? -13.815 3.867 4.406 1.00 87.75 107 TYR A O 1
ATOM 860 N N . THR A 1 108 ? -15.174 2.096 4.131 1.00 83.62 108 THR A N 1
ATOM 861 C CA . THR A 1 108 ? -15.918 2.655 2.987 1.00 83.62 108 THR A CA 1
ATOM 862 C C . THR A 1 108 ? -16.672 3.934 3.357 1.00 83.62 108 THR A C 1
ATOM 864 O O . THR A 1 108 ? -16.597 4.920 2.625 1.00 83.62 108 THR A O 1
ATOM 867 N N . ASP A 1 109 ? -17.314 3.954 4.526 1.00 77.94 109 ASP A N 1
ATOM 868 C CA . ASP A 1 109 ? -18.123 5.088 5.001 1.00 77.94 109 ASP A CA 1
ATOM 869 C C . ASP A 1 109 ? -17.400 5.962 6.045 1.00 77.94 109 ASP A C 1
ATOM 871 O O . ASP A 1 109 ? -17.981 6.871 6.645 1.00 77.94 109 ASP A O 1
ATOM 875 N N . ALA A 1 110 ? -16.101 5.731 6.253 1.00 82.88 110 ALA A N 1
ATOM 876 C CA . ALA A 1 110 ? -15.286 6.442 7.234 1.00 82.88 110 ALA A CA 1
ATOM 877 C C . ALA A 1 110 ? -14.805 7.810 6.708 1.00 82.88 110 ALA A C 1
ATOM 879 O O . ALA A 1 110 ? -13.609 8.045 6.511 1.00 82.88 110 ALA A O 1
ATOM 880 N N . VAL A 1 111 ? -15.738 8.739 6.476 1.00 83.88 111 VAL A N 1
ATOM 881 C CA . VAL A 1 111 ? -15.432 10.076 5.939 1.00 83.88 111 VAL A CA 1
ATOM 882 C C . VAL A 1 111 ? -14.404 10.800 6.815 1.00 83.88 111 VAL A C 1
ATOM 884 O O . VAL A 1 111 ? -14.566 10.928 8.026 1.00 83.88 111 VAL A O 1
ATOM 887 N N . GLY A 1 112 ? -13.341 11.305 6.185 1.00 86.69 112 GLY A N 1
ATOM 888 C CA . GLY A 1 112 ? -12.247 12.011 6.860 1.00 86.69 112 GLY A CA 1
ATOM 889 C C . GLY A 1 112 ? -11.113 11.102 7.339 1.00 86.69 112 GLY A C 1
ATOM 890 O O . GLY A 1 112 ? -10.030 11.612 7.652 1.00 86.69 112 GLY A O 1
ATOM 891 N N . TYR A 1 113 ? -11.301 9.782 7.303 1.00 89.50 113 TYR A N 1
ATOM 892 C CA . TYR A 1 113 ? -10.275 8.802 7.634 1.00 89.50 113 TYR A CA 1
ATOM 893 C C . TYR A 1 113 ? -9.736 8.109 6.385 1.00 89.50 113 TYR A C 1
ATOM 895 O O . TYR A 1 113 ? -10.433 7.905 5.393 1.00 89.50 113 TYR A O 1
ATOM 903 N N . ARG A 1 114 ? -8.467 7.715 6.444 1.00 90.69 114 ARG A N 1
ATOM 904 C CA . ARG A 1 114 ? -7.835 6.843 5.456 1.00 90.69 114 ARG A CA 1
ATOM 905 C C . ARG A 1 114 ? -7.018 5.769 6.154 1.00 90.69 114 ARG A C 1
ATOM 907 O O . ARG A 1 114 ? -6.500 5.973 7.249 1.00 90.69 114 ARG A O 1
ATOM 914 N N . ARG A 1 115 ? -6.872 4.631 5.480 1.00 92.19 115 ARG A N 1
ATOM 915 C CA . ARG A 1 115 ? -5.997 3.536 5.906 1.00 92.19 115 ARG A CA 1
ATOM 916 C C . ARG A 1 115 ? -4.549 4.019 5.923 1.00 92.19 115 ARG A C 1
ATOM 918 O O . ARG A 1 115 ? -4.043 4.494 4.908 1.00 92.19 115 ARG A O 1
ATOM 925 N N . GLY A 1 116 ? -3.907 3.903 7.075 1.00 90.56 116 GLY A N 1
ATOM 926 C CA . GLY A 1 116 ? -2.499 4.199 7.272 1.00 90.56 116 GLY A CA 1
ATOM 927 C C . GLY A 1 116 ? -1.743 2.961 7.734 1.00 90.56 116 GLY A C 1
ATOM 928 O O . GLY A 1 116 ? -2.138 2.385 8.747 1.00 90.56 116 GLY A O 1
ATOM 929 N N . PRO A 1 117 ? -0.678 2.543 7.036 1.00 90.62 117 PRO A N 1
ATOM 930 C CA . PRO A 1 117 ? 0.099 1.380 7.441 1.00 90.62 117 PRO A CA 1
ATOM 931 C C . PRO A 1 117 ? 0.947 1.702 8.669 1.00 90.62 117 PRO A C 1
ATOM 933 O O . PRO A 1 117 ? 1.603 2.743 8.699 1.00 90.62 117 PRO A O 1
ATOM 936 N N . LEU A 1 118 ? 0.973 0.794 9.646 1.00 88.06 118 LEU A N 1
ATOM 937 C CA . LEU A 1 118 ? 1.956 0.817 10.734 1.00 88.06 118 LEU A CA 1
ATOM 938 C C . LEU A 1 118 ? 3.297 0.240 10.272 1.00 88.06 118 LEU A C 1
ATOM 940 O O . LEU A 1 118 ? 4.346 0.742 10.674 1.00 88.06 118 LEU A O 1
ATOM 944 N N . ASN A 1 119 ? 3.260 -0.771 9.400 1.00 89.56 119 ASN A N 1
ATOM 945 C CA . ASN A 1 119 ? 4.424 -1.315 8.709 1.00 89.56 119 ASN A CA 1
ATOM 946 C C . ASN A 1 119 ? 4.390 -0.904 7.222 1.00 89.56 119 ASN A C 1
ATOM 948 O O . ASN A 1 119 ? 3.699 -1.543 6.431 1.00 89.56 119 ASN A O 1
ATOM 952 N N . PRO A 1 120 ? 5.076 0.179 6.821 1.00 89.19 120 PRO A N 1
ATOM 953 C CA . PRO A 1 120 ? 4.983 0.705 5.464 1.00 89.19 120 PRO A CA 1
ATOM 954 C C . PRO A 1 120 ? 5.806 -0.111 4.461 1.00 89.19 120 PRO A C 1
ATOM 956 O O . PRO A 1 120 ? 6.989 -0.396 4.670 1.00 89.19 120 PRO A O 1
ATOM 959 N N . ASP A 1 121 ? 5.216 -0.377 3.299 1.00 89.81 121 ASP A N 1
ATOM 960 C CA . ASP A 1 121 ? 5.868 -1.040 2.166 1.00 89.81 121 ASP A CA 1
ATOM 961 C C . ASP A 1 121 ? 7.144 -0.308 1.687 1.00 89.81 121 ASP A C 1
ATOM 963 O O . ASP A 1 121 ? 8.080 -0.932 1.178 1.00 89.81 121 ASP A O 1
ATOM 967 N N . LEU A 1 122 ? 7.220 1.015 1.880 1.00 86.81 122 LEU A N 1
ATOM 968 C CA . LEU A 1 122 ? 8.375 1.863 1.570 1.00 86.81 122 LEU A CA 1
ATOM 969 C C . LEU A 1 122 ? 9.635 1.443 2.341 1.00 86.81 122 LEU A C 1
ATOM 971 O O . LEU A 1 122 ? 10.757 1.662 1.872 1.00 86.81 122 LEU A O 1
ATOM 975 N N . HIS A 1 123 ? 9.470 0.853 3.526 1.00 84.94 123 HIS A N 1
ATOM 976 C CA . HIS A 1 123 ? 10.585 0.374 4.344 1.00 84.94 123 HIS A CA 1
ATOM 977 C C . HIS A 1 123 ? 10.994 -1.060 3.983 1.00 84.94 123 HIS A C 1
ATOM 979 O O . HIS A 1 123 ? 12.113 -1.457 4.305 1.00 84.94 123 HIS A O 1
ATOM 985 N N . GLN A 1 124 ? 10.159 -1.780 3.226 1.00 87.75 124 GLN A N 1
ATOM 986 C CA . GLN A 1 124 ? 10.400 -3.156 2.795 1.00 87.75 124 GLN A CA 1
ATOM 987 C C . GLN A 1 124 ? 11.216 -3.228 1.498 1.00 87.75 124 GLN A C 1
ATOM 989 O O . GLN A 1 124 ? 11.032 -2.439 0.562 1.00 87.75 124 GLN A O 1
ATOM 994 N N . ALA A 1 125 ? 12.153 -4.178 1.449 1.00 81.75 125 ALA A N 1
ATOM 995 C CA . ALA A 1 125 ? 13.093 -4.333 0.339 1.00 81.75 125 ALA A CA 1
ATOM 996 C C . ALA A 1 125 ? 12.664 -5.410 -0.665 1.00 81.75 125 ALA A C 1
ATOM 998 O O . ALA A 1 125 ? 12.848 -5.210 -1.870 1.00 81.75 125 ALA A O 1
ATOM 999 N N . ASP A 1 126 ? 12.130 -6.529 -0.179 1.00 85.19 126 ASP A N 1
ATOM 1000 C CA . ASP A 1 126 ? 11.711 -7.654 -1.010 1.00 85.19 126 ASP A CA 1
ATOM 1001 C C . ASP A 1 126 ? 10.243 -7.512 -1.465 1.00 85.19 126 ASP A C 1
ATOM 1003 O O . ASP A 1 126 ? 9.428 -6.957 -0.721 1.00 85.19 126 ASP A O 1
ATOM 1007 N N . PRO A 1 127 ? 9.876 -7.954 -2.684 1.00 82.44 127 PRO A N 1
ATOM 1008 C CA . PRO A 1 127 ? 8.483 -7.973 -3.126 1.00 82.44 127 PRO A CA 1
ATOM 1009 C C . PRO A 1 127 ? 7.534 -8.744 -2.201 1.00 82.44 127 PRO A C 1
ATOM 1011 O O . PRO A 1 127 ? 6.405 -8.288 -2.000 1.00 82.44 127 PRO A O 1
ATOM 1014 N N . ASP A 1 128 ? 7.975 -9.860 -1.617 1.00 85.75 128 ASP A N 1
ATOM 1015 C CA . ASP A 1 128 ? 7.142 -10.649 -0.705 1.00 85.75 128 ASP A CA 1
ATOM 1016 C C . ASP A 1 128 ? 6.974 -9.914 0.633 1.00 85.75 128 ASP A C 1
ATOM 1018 O O . ASP A 1 128 ? 5.855 -9.804 1.139 1.00 85.75 128 ASP A O 1
ATOM 1022 N N . ASP A 1 129 ? 8.041 -9.282 1.140 1.00 88.81 129 ASP A N 1
ATOM 1023 C CA . ASP A 1 129 ? 7.976 -8.426 2.333 1.00 88.81 129 ASP A CA 1
ATOM 1024 C C . ASP A 1 129 ? 7.018 -7.245 2.116 1.00 88.81 129 ASP A C 1
ATOM 1026 O O . ASP A 1 129 ? 6.190 -6.942 2.975 1.00 88.81 129 ASP A O 1
ATOM 1030 N N . LYS A 1 130 ? 7.082 -6.587 0.949 1.00 90.38 130 LYS A N 1
ATOM 1031 C CA . LYS A 1 130 ? 6.148 -5.513 0.574 1.00 90.38 130 LYS A CA 1
ATOM 1032 C C . LYS A 1 130 ? 4.717 -6.026 0.543 1.00 90.38 130 LYS A C 1
ATOM 1034 O O . LYS A 1 130 ? 3.836 -5.399 1.124 1.00 90.38 130 LYS A O 1
ATOM 1039 N N . SER A 1 131 ? 4.494 -7.165 -0.104 1.00 88.88 131 SER A N 1
ATOM 1040 C CA . SER A 1 131 ? 3.168 -7.771 -0.230 1.00 88.88 131 SER A CA 1
ATOM 1041 C C . SER A 1 131 ? 2.579 -8.149 1.128 1.00 88.88 131 SER A C 1
ATOM 1043 O O . SER A 1 131 ? 1.386 -7.954 1.338 1.00 88.88 131 SER A O 1
ATOM 1045 N N . SER A 1 132 ? 3.412 -8.573 2.084 1.00 91.25 132 SER A N 1
ATOM 1046 C CA . SER A 1 132 ? 2.974 -8.892 3.450 1.00 91.25 132 SER A CA 1
ATOM 1047 C C . SER A 1 132 ? 2.376 -7.696 4.208 1.00 91.25 132 SER A C 1
ATOM 1049 O O . SER A 1 132 ? 1.635 -7.883 5.169 1.00 91.25 132 SER A O 1
ATOM 1051 N N . THR A 1 133 ? 2.653 -6.462 3.767 1.00 92.44 133 THR A N 1
ATOM 1052 C CA . THR A 1 133 ? 2.079 -5.248 4.372 1.00 92.44 133 THR A CA 1
ATOM 1053 C C . THR A 1 133 ? 0.635 -4.972 3.938 1.00 92.44 133 THR A C 1
ATOM 1055 O O . THR A 1 133 ? -0.054 -4.183 4.583 1.00 92.44 133 THR A O 1
ATOM 1058 N N . TYR A 1 134 ? 0.140 -5.641 2.888 1.00 91.62 134 TYR A N 1
ATOM 1059 C CA . TYR A 1 134 ? -1.218 -5.477 2.353 1.00 91.62 134 TYR A CA 1
ATOM 1060 C C . TYR A 1 134 ? -2.233 -6.355 3.104 1.00 91.62 134 TYR A C 1
ATOM 1062 O O . TYR A 1 134 ? -3.000 -7.111 2.513 1.00 91.62 134 TYR A O 1
ATOM 1070 N N . THR A 1 135 ? -2.247 -6.242 4.431 1.00 92.31 135 THR A N 1
ATOM 1071 C CA . THR A 1 135 ? -3.211 -6.897 5.327 1.00 92.31 135 THR A CA 1
ATOM 1072 C C . THR A 1 135 ? -3.917 -5.851 6.180 1.00 92.31 135 THR A C 1
ATOM 1074 O O . THR A 1 135 ? -3.315 -4.847 6.583 1.00 92.31 135 THR A O 1
ATOM 1077 N N . LEU A 1 136 ? -5.204 -6.059 6.466 1.00 92.06 136 LEU A N 1
ATOM 1078 C CA . LEU A 1 136 ? -5.968 -5.099 7.267 1.00 92.06 136 LEU A CA 1
ATOM 1079 C C . LEU A 1 136 ? -5.551 -5.080 8.744 1.00 92.06 136 LEU A C 1
ATOM 1081 O O . LEU A 1 136 ? -5.761 -4.084 9.431 1.00 92.06 136 LEU A O 1
ATOM 1085 N N . THR A 1 137 ? -4.851 -6.114 9.210 1.00 92.56 137 THR A N 1
ATOM 1086 C CA . THR A 1 137 ? -4.250 -6.172 10.552 1.00 92.56 137 THR A CA 1
ATOM 1087 C C . THR A 1 137 ? -2.993 -5.308 10.704 1.00 92.56 137 THR A C 1
ATOM 1089 O O . THR A 1 137 ? -2.508 -5.123 11.820 1.00 92.56 137 THR A O 1
ATOM 1092 N N . SER A 1 138 ? -2.464 -4.745 9.610 1.00 92.06 138 SER A N 1
ATOM 1093 C CA . SER A 1 138 ? -1.276 -3.875 9.612 1.00 92.06 138 SER A CA 1
ATOM 1094 C C . SER A 1 138 ? -1.599 -2.391 9.375 1.00 92.06 138 SER A C 1
ATOM 1096 O O . SER A 1 138 ? -0.696 -1.547 9.356 1.00 92.06 138 SER A O 1
ATOM 1098 N N . VAL A 1 139 ? -2.879 -2.040 9.213 1.00 92.50 139 VAL A N 1
ATOM 1099 C CA . VAL A 1 139 ? -3.334 -0.668 8.947 1.00 92.50 139 VAL A CA 1
ATOM 1100 C C . VAL A 1 139 ? -4.287 -0.165 10.024 1.00 92.50 139 VAL A C 1
ATOM 1102 O O . VAL A 1 139 ? -5.004 -0.920 10.670 1.00 92.50 139 VAL A O 1
ATOM 1105 N N . VAL A 1 140 ? -4.318 1.153 10.197 1.00 91.25 140 VAL A N 1
ATOM 1106 C CA . VAL A 1 140 ? -5.199 1.849 11.142 1.00 91.25 140 VAL A CA 1
ATOM 1107 C C . VAL A 1 140 ? -5.905 3.023 10.453 1.00 91.25 140 VAL A C 1
ATOM 1109 O O . VAL A 1 140 ? -5.398 3.539 9.452 1.00 91.25 140 VAL A O 1
ATOM 1112 N N . PRO A 1 141 ? -7.076 3.472 10.939 1.00 92.38 141 PRO A N 1
ATOM 1113 C CA . PRO A 1 141 ? -7.742 4.651 10.391 1.00 92.38 141 PRO A CA 1
ATOM 1114 C C . PRO A 1 141 ? -7.058 5.939 10.872 1.00 92.38 141 PRO A C 1
ATOM 1116 O O . PRO A 1 141 ? -7.266 6.380 11.998 1.00 92.38 141 PRO A O 1
ATOM 1119 N N . PHE A 1 142 ? -6.267 6.587 10.020 1.00 88.81 142 PHE A N 1
ATOM 1120 C CA . PHE A 1 142 ? -5.742 7.924 10.307 1.00 88.81 142 PHE A CA 1
ATOM 1121 C C . PHE A 1 142 ? -6.656 9.015 9.771 1.00 88.81 142 PHE A C 1
ATOM 1123 O O . PHE A 1 142 ? -7.234 8.882 8.696 1.00 88.81 142 PHE A O 1
ATOM 1130 N N . ILE A 1 143 ? -6.713 10.139 10.488 1.00 87.88 143 ILE A N 1
ATOM 1131 C CA . ILE A 1 143 ? -7.267 11.387 9.956 1.00 87.88 143 ILE A CA 1
ATOM 1132 C C . ILE A 1 143 ? -6.468 11.759 8.702 1.00 87.88 143 ILE A C 1
ATOM 1134 O O . ILE A 1 143 ? -5.236 11.739 8.722 1.00 87.88 143 ILE A O 1
ATOM 1138 N N . THR A 1 144 ? -7.163 12.100 7.617 1.00 88.75 144 THR A N 1
ATOM 1139 C CA . THR A 1 144 ? -6.548 12.333 6.298 1.00 88.75 144 THR A CA 1
ATOM 1140 C C . THR A 1 144 ? -5.415 13.361 6.361 1.00 88.75 144 THR A C 1
ATOM 1142 O O . THR A 1 144 ? -4.319 13.091 5.876 1.00 88.75 144 THR A O 1
ATOM 1145 N N . GLU A 1 145 ? -5.637 14.493 7.037 1.00 87.19 145 GLU A N 1
ATOM 1146 C CA . GLU A 1 145 ? -4.619 15.537 7.212 1.00 87.19 145 GLU A CA 1
ATOM 1147 C C . GLU A 1 145 ? -3.386 15.036 7.976 1.00 87.19 145 GLU A C 1
ATOM 1149 O O . GLU A 1 145 ? -2.257 15.315 7.580 1.00 87.19 145 GLU A O 1
ATOM 1154 N N . PHE A 1 146 ? -3.578 14.255 9.042 1.00 85.00 146 PHE A N 1
ATOM 1155 C CA . PHE A 1 146 ? -2.467 13.675 9.798 1.00 85.00 146 PHE A CA 1
ATOM 1156 C C . PHE A 1 146 ? -1.647 12.714 8.933 1.00 85.00 146 PHE A C 1
ATOM 1158 O O . PHE A 1 146 ? -0.416 12.761 8.936 1.00 85.00 146 PHE A O 1
ATOM 1165 N N . LEU A 1 147 ? -2.324 11.854 8.170 1.00 86.50 147 LEU A N 1
ATOM 1166 C CA . LEU A 1 147 ? -1.667 10.915 7.270 1.00 86.50 147 LEU A CA 1
ATOM 1167 C C . LEU A 1 147 ? -0.830 11.651 6.212 1.00 86.50 147 LEU A C 1
ATOM 1169 O O . LEU A 1 147 ? 0.337 11.317 6.017 1.00 86.50 147 LEU A O 1
ATOM 1173 N N . ASP A 1 148 ? -1.405 12.665 5.566 1.00 87.12 148 ASP A N 1
ATOM 1174 C CA . ASP A 1 148 ? -0.756 13.394 4.473 1.00 87.12 148 ASP A CA 1
ATOM 1175 C C . ASP A 1 148 ? 0.364 14.325 4.944 1.00 87.12 148 ASP A C 1
ATOM 1177 O O . ASP A 1 148 ? 1.422 14.377 4.315 1.00 87.12 148 ASP A O 1
ATOM 1181 N N . TYR A 1 149 ? 0.164 15.044 6.049 1.00 85.44 149 TYR A N 1
ATOM 1182 C CA . TYR A 1 149 ? 1.086 16.097 6.480 1.00 85.44 149 TYR A CA 1
ATOM 1183 C C . TYR A 1 149 ? 2.032 15.684 7.605 1.00 85.44 149 TYR A C 1
ATOM 1185 O O . TYR A 1 149 ? 3.013 16.386 7.849 1.00 85.44 149 TYR A O 1
ATOM 1193 N N . SER A 1 150 ? 1.774 14.577 8.304 1.00 82.69 150 SER A N 1
ATOM 1194 C CA . SER A 1 150 ? 2.620 14.123 9.415 1.00 82.69 150 SER A CA 1
ATOM 1195 C C . SER A 1 150 ? 3.159 12.713 9.211 1.00 82.69 150 SER A C 1
ATOM 1197 O O . SER A 1 150 ? 4.375 12.539 9.230 1.00 82.69 150 SER A O 1
ATOM 1199 N N . TRP A 1 151 ? 2.302 11.716 8.968 1.00 83.94 151 TRP A N 1
ATOM 1200 C CA . TRP A 1 151 ? 2.748 10.322 8.855 1.00 83.94 151 TRP A CA 1
ATOM 1201 C C . TRP A 1 151 ? 3.598 10.081 7.607 1.00 83.94 151 TRP A C 1
ATOM 1203 O O . TRP A 1 151 ? 4.758 9.694 7.730 1.00 83.94 151 TRP A O 1
ATOM 1213 N N . ASN A 1 152 ? 3.077 10.374 6.411 1.00 86.56 152 ASN A N 1
ATOM 1214 C CA . ASN A 1 152 ? 3.790 10.118 5.155 1.00 86.56 152 ASN A CA 1
ATOM 1215 C C . ASN A 1 152 ? 5.153 10.850 5.080 1.00 86.56 152 ASN A C 1
ATOM 1217 O O . ASN A 1 152 ? 6.159 10.192 4.807 1.00 86.56 152 ASN A O 1
ATOM 1221 N N . PRO A 1 153 ? 5.262 12.157 5.409 1.00 85.75 153 PRO A N 1
ATOM 1222 C CA . PRO A 1 153 ? 6.558 12.844 5.432 1.00 85.75 153 PRO A CA 1
ATOM 1223 C C . PRO A 1 153 ? 7.520 12.305 6.501 1.00 85.75 153 PRO A C 1
ATOM 1225 O O . PRO A 1 153 ? 8.748 12.354 6.345 1.00 85.75 153 PRO A O 1
ATOM 1228 N N . TYR A 1 154 ? 6.982 11.788 7.608 1.00 82.38 154 TYR A N 1
ATOM 1229 C CA . TYR A 1 154 ? 7.789 11.157 8.641 1.00 82.38 154 TYR A CA 1
ATOM 1230 C C . TYR A 1 154 ? 8.383 9.830 8.156 1.00 82.38 154 TYR A C 1
ATOM 1232 O O . TYR A 1 154 ? 9.581 9.609 8.343 1.00 82.38 154 TYR A O 1
ATOM 1240 N N . LEU A 1 155 ? 7.615 8.998 7.443 1.00 84.12 155 LEU A N 1
ATOM 1241 C CA . LEU A 1 155 ? 8.117 7.751 6.850 1.00 84.12 155 LEU A CA 1
ATOM 1242 C C . LEU A 1 155 ? 9.324 7.976 5.927 1.00 84.12 155 LEU A C 1
ATOM 1244 O O . LEU A 1 155 ? 10.281 7.195 5.970 1.00 84.12 155 LEU A O 1
ATOM 1248 N N . ASP A 1 156 ? 9.320 9.062 5.151 1.00 84.31 156 ASP A N 1
ATOM 1249 C CA . ASP A 1 156 ? 10.454 9.473 4.312 1.00 84.31 156 ASP A CA 1
ATOM 1250 C C . ASP A 1 156 ? 11.667 9.917 5.136 1.00 84.31 156 ASP A C 1
ATOM 1252 O O . ASP A 1 156 ? 12.822 9.664 4.779 1.00 84.31 156 ASP A O 1
ATOM 1256 N N . THR A 1 157 ? 11.429 10.592 6.258 1.00 82.50 157 THR A N 1
ATOM 1257 C CA . THR A 1 157 ? 12.490 11.012 7.180 1.00 82.50 157 THR A CA 1
ATOM 1258 C C . THR A 1 157 ? 13.163 9.805 7.822 1.00 82.50 157 THR A C 1
ATOM 1260 O O . THR A 1 157 ? 14.391 9.709 7.795 1.00 82.50 157 THR A O 1
ATOM 1263 N N . VAL A 1 158 ? 12.374 8.833 8.280 1.00 79.31 158 VAL A N 1
ATOM 1264 C CA . VAL A 1 158 ? 12.866 7.543 8.775 1.00 79.31 158 VAL A CA 1
ATOM 1265 C C . VAL A 1 158 ? 13.665 6.828 7.693 1.00 79.31 158 VAL A C 1
ATOM 1267 O O . VAL A 1 158 ? 14.805 6.438 7.931 1.00 79.31 158 VAL A O 1
ATOM 1270 N N . ARG A 1 159 ? 13.125 6.725 6.473 1.00 82.94 159 ARG A N 1
ATOM 1271 C CA . ARG A 1 159 ? 13.805 6.063 5.353 1.00 82.94 159 ARG A CA 1
ATOM 1272 C C . ARG A 1 159 ? 15.162 6.696 5.046 1.00 82.94 159 ARG A C 1
ATOM 1274 O O . ARG A 1 159 ? 16.142 5.974 4.868 1.00 82.94 159 ARG A O 1
ATOM 1281 N N . ARG A 1 160 ? 15.241 8.029 5.000 1.00 82.75 160 ARG A N 1
ATOM 1282 C CA . ARG A 1 160 ? 16.509 8.754 4.807 1.00 82.75 160 ARG A CA 1
ATOM 1283 C C . ARG A 1 160 ? 17.487 8.479 5.941 1.00 82.75 160 ARG A C 1
ATOM 1285 O O . ARG A 1 160 ? 18.658 8.234 5.668 1.00 82.75 160 ARG A O 1
ATOM 1292 N N . ARG A 1 161 ? 17.010 8.476 7.187 1.00 77.56 161 ARG A N 1
ATOM 1293 C CA . ARG A 1 161 ? 17.855 8.219 8.352 1.00 77.56 161 ARG A CA 1
ATOM 1294 C C . ARG A 1 161 ? 18.453 6.814 8.324 1.00 77.56 161 ARG A C 1
ATOM 1296 O O . ARG A 1 161 ? 19.664 6.669 8.466 1.00 77.56 161 ARG A O 1
ATOM 1303 N N . LEU A 1 162 ? 17.615 5.812 8.059 1.00 78.19 162 LEU A N 1
ATOM 1304 C CA . LEU A 1 162 ? 18.032 4.419 7.903 1.00 78.19 162 LEU A CA 1
ATOM 1305 C C . LEU A 1 162 ? 19.098 4.272 6.813 1.00 78.19 162 LEU A C 1
ATOM 1307 O O . LEU A 1 162 ? 20.108 3.618 7.029 1.00 78.19 162 LEU A O 1
ATOM 1311 N N . ASN A 1 163 ? 18.913 4.927 5.666 1.00 80.69 163 ASN A N 1
ATOM 1312 C CA . ASN A 1 163 ? 19.859 4.824 4.553 1.00 80.69 163 ASN A CA 1
ATOM 1313 C C . ASN A 1 163 ? 21.191 5.546 4.803 1.00 80.69 163 ASN A C 1
ATOM 1315 O O . ASN A 1 163 ? 22.220 5.100 4.302 1.00 80.69 163 ASN A O 1
ATOM 1319 N N . ASN A 1 164 ? 21.172 6.679 5.510 1.00 80.00 164 ASN A N 1
ATOM 1320 C CA . ASN A 1 164 ? 22.341 7.552 5.624 1.00 80.00 164 ASN A CA 1
ATOM 1321 C C . ASN A 1 164 ? 23.183 7.280 6.874 1.00 80.00 164 ASN A C 1
ATOM 1323 O O . ASN A 1 164 ? 24.388 7.518 6.849 1.00 8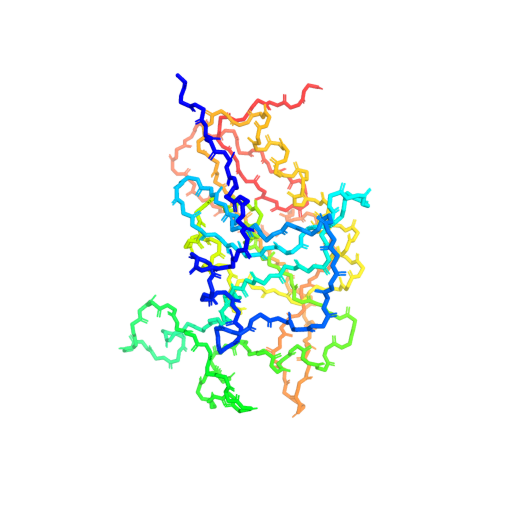0.00 164 ASN A O 1
ATOM 1327 N N . PHE A 1 165 ? 22.559 6.817 7.960 1.00 76.12 165 PHE A N 1
ATOM 1328 C CA . PHE A 1 165 ? 23.212 6.763 9.269 1.00 76.12 165 PHE A CA 1
ATOM 1329 C C . PHE A 1 165 ? 23.262 5.371 9.885 1.00 76.12 165 PHE A C 1
ATOM 1331 O O . PHE A 1 165 ? 24.080 5.158 10.777 1.00 76.12 165 PHE A O 1
ATOM 1338 N N . CYS A 1 166 ? 22.433 4.429 9.427 1.00 73.12 166 CYS A N 1
ATOM 1339 C CA . CYS A 1 166 ? 22.384 3.073 9.964 1.00 73.12 166 CYS A CA 1
ATOM 1340 C C . CYS A 1 166 ? 23.201 2.121 9.086 1.00 73.12 166 CYS A C 1
ATOM 1342 O O . CYS A 1 166 ? 22.813 1.788 7.970 1.00 73.12 166 CYS A O 1
ATOM 1344 N N . ASN A 1 167 ? 24.343 1.662 9.603 1.00 71.69 167 ASN A N 1
ATOM 1345 C CA . ASN A 1 167 ? 25.291 0.828 8.848 1.00 71.69 167 ASN A CA 1
ATOM 1346 C C . ASN A 1 167 ? 25.054 -0.687 9.030 1.00 71.69 167 ASN A C 1
ATOM 1348 O O . ASN A 1 167 ? 25.887 -1.502 8.633 1.00 71.69 167 ASN A O 1
ATOM 1352 N N . GLY A 1 168 ? 23.927 -1.071 9.636 1.00 72.81 168 GLY A N 1
ATOM 1353 C CA . GLY A 1 168 ? 23.594 -2.444 10.007 1.00 72.81 168 GLY A CA 1
ATOM 1354 C C . GLY A 1 168 ? 22.093 -2.727 9.958 1.00 72.81 168 GLY A C 1
ATOM 1355 O O . GLY A 1 168 ? 21.317 -1.976 9.371 1.00 72.81 168 GLY A O 1
ATOM 1356 N N . LYS A 1 169 ? 21.673 -3.844 10.564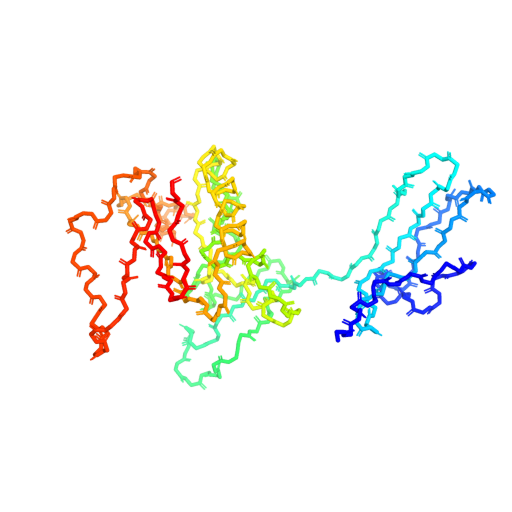 1.00 73.12 169 LYS A N 1
ATOM 1357 C CA . LYS A 1 169 ? 20.248 -4.185 10.670 1.00 73.12 169 LYS A CA 1
ATOM 1358 C C . LYS A 1 169 ? 19.555 -3.235 11.647 1.00 73.12 169 LYS A C 1
ATOM 1360 O O . LYS A 1 169 ? 19.947 -3.153 12.808 1.00 73.12 169 LYS A O 1
ATOM 1365 N N . SER A 1 170 ? 18.496 -2.582 11.185 1.00 74.31 170 SER A N 1
ATOM 1366 C CA . SER A 1 170 ? 17.631 -1.735 12.010 1.00 74.31 170 SER A CA 1
ATOM 1367 C C . SER A 1 170 ? 16.345 -2.476 12.382 1.00 74.31 170 SER A C 1
ATOM 1369 O O . SER A 1 170 ? 15.843 -3.274 11.592 1.00 74.31 170 SER A O 1
ATOM 1371 N N . PHE A 1 171 ? 15.816 -2.208 13.577 1.00 73.44 171 PHE A N 1
ATOM 1372 C CA . PHE A 1 171 ? 14.655 -2.903 14.141 1.00 73.44 171 PHE A CA 1
ATOM 1373 C C . PHE A 1 171 ? 13.587 -1.894 14.545 1.00 73.44 171 PHE A C 1
ATOM 1375 O O . PHE A 1 171 ? 13.678 -1.276 15.598 1.00 73.44 171 PHE A O 1
ATOM 1382 N N . ILE A 1 172 ? 12.572 -1.730 13.708 1.00 74.44 172 ILE A N 1
ATOM 1383 C CA . ILE A 1 172 ? 11.557 -0.694 13.883 1.00 74.44 172 ILE A CA 1
ATOM 1384 C C . ILE A 1 172 ? 10.350 -1.290 14.605 1.00 74.44 172 ILE A C 1
ATOM 1386 O O . ILE A 1 172 ? 9.875 -2.361 14.235 1.00 74.44 172 ILE A O 1
ATOM 1390 N N . VAL A 1 173 ? 9.841 -0.573 15.604 1.00 72.88 173 VAL A N 1
ATOM 1391 C CA . VAL A 1 173 ? 8.558 -0.863 16.248 1.00 72.88 173 VAL A CA 1
ATOM 1392 C C . VAL A 1 173 ? 7.676 0.360 16.052 1.00 72.88 173 VAL A C 1
ATOM 1394 O O . VAL A 1 173 ? 8.121 1.483 16.262 1.00 72.88 173 VAL A O 1
ATOM 1397 N N . THR A 1 174 ? 6.443 0.147 15.611 1.00 76.25 174 THR A N 1
ATOM 1398 C CA . THR A 1 174 ? 5.435 1.195 15.434 1.00 76.25 174 THR A CA 1
ATOM 1399 C C . THR A 1 174 ? 4.153 0.773 16.134 1.00 76.25 174 THR A C 1
ATOM 1401 O O . THR A 1 174 ? 3.890 -0.412 16.340 1.00 76.25 174 THR A O 1
ATOM 1404 N N . GLY A 1 175 ? 3.348 1.750 16.532 1.00 77.19 175 GLY A N 1
ATOM 1405 C CA . GLY A 1 175 ? 2.099 1.492 17.230 1.00 77.19 175 GLY A CA 1
ATOM 1406 C C . GLY A 1 175 ? 1.264 2.751 17.373 1.00 77.19 175 GLY A C 1
ATOM 1407 O O . GLY A 1 175 ? 1.709 3.855 17.060 1.00 77.19 175 GLY A O 1
ATOM 1408 N N . VAL A 1 176 ? 0.043 2.574 17.865 1.00 78.25 176 VAL A N 1
ATOM 1409 C CA . VAL A 1 176 ? -0.912 3.656 18.115 1.00 78.25 176 VAL A CA 1
ATOM 1410 C C . VAL A 1 176 ? -1.473 3.563 19.524 1.00 78.25 176 VAL A C 1
ATOM 1412 O O . VAL A 1 176 ? -1.594 2.480 20.092 1.00 78.25 176 VAL A O 1
ATOM 1415 N N . MET A 1 177 ? -1.861 4.707 20.076 1.00 76.94 177 MET A N 1
ATOM 1416 C CA . MET A 1 177 ? -2.740 4.758 21.244 1.00 76.94 177 MET A CA 1
ATOM 1417 C C . MET A 1 177 ? -4.174 4.934 20.765 1.00 76.94 177 MET A C 1
ATOM 1419 O O . MET A 1 177 ? -4.408 5.697 19.837 1.00 76.94 177 MET A O 1
ATOM 1423 N N . VAL A 1 178 ? -5.140 4.263 21.384 1.00 75.19 178 VAL A N 1
ATOM 1424 C CA . VAL A 1 178 ? -6.559 4.435 21.038 1.00 75.19 178 VAL A CA 1
ATOM 1425 C C . VAL A 1 178 ? -7.126 5.704 21.676 1.00 75.19 178 VAL A C 1
ATOM 1427 O O . VAL A 1 178 ? -6.792 6.041 22.810 1.00 75.19 178 VAL A O 1
ATOM 1430 N N . SER A 1 179 ? -7.993 6.416 20.954 1.00 76.75 179 SER A N 1
ATOM 1431 C CA . SER A 1 179 ? -8.663 7.631 21.451 1.00 76.75 179 SER A CA 1
ATOM 1432 C C . SER A 1 179 ? -9.906 7.345 22.305 1.00 76.75 179 SER A C 1
ATOM 1434 O O . SER A 1 179 ? -10.433 8.250 22.946 1.00 76.75 179 SER A O 1
ATOM 1436 N N . GLY A 1 180 ? -10.400 6.101 22.287 1.00 80.62 180 GLY A N 1
ATOM 1437 C CA . GLY A 1 180 ? -11.706 5.724 22.840 1.00 80.62 180 GLY A CA 1
ATOM 1438 C C . GLY A 1 180 ? -12.884 5.992 21.894 1.00 80.62 180 GLY A C 1
ATOM 1439 O O . GLY A 1 180 ? -14.005 5.593 22.198 1.00 80.62 180 GLY A O 1
ATOM 1440 N N . VAL A 1 181 ? -12.643 6.623 20.740 1.00 85.81 181 VAL A N 1
ATOM 1441 C CA . VAL A 1 181 ? -13.634 6.811 19.671 1.00 85.81 181 VAL A CA 1
ATOM 1442 C C . VAL A 1 181 ? -13.539 5.653 18.679 1.00 85.81 181 VAL A C 1
ATOM 1444 O O . VAL A 1 181 ? -12.454 5.115 18.443 1.00 85.81 181 VAL A O 1
ATOM 1447 N N . THR A 1 182 ? -14.673 5.270 18.092 1.00 88.50 182 THR A N 1
ATOM 1448 C CA . THR A 1 182 ? -14.746 4.198 17.093 1.00 88.50 182 THR A CA 1
ATOM 1449 C C . THR A 1 182 ? -15.482 4.660 15.839 1.00 88.50 182 THR A C 1
ATOM 1451 O O . THR A 1 182 ? -16.373 5.507 15.915 1.00 88.50 182 THR A O 1
ATOM 1454 N N . ILE A 1 183 ? -15.097 4.110 14.688 1.00 86.19 183 ILE A N 1
ATOM 1455 C CA . ILE A 1 183 ? -15.884 4.158 13.457 1.00 86.19 183 ILE A CA 1
ATOM 1456 C C . ILE A 1 183 ? -17.019 3.150 13.617 1.00 86.19 183 ILE A C 1
ATOM 1458 O O . ILE A 1 183 ? -16.786 1.999 14.007 1.00 86.19 183 ILE A O 1
ATOM 1462 N N . GLN A 1 184 ? -18.236 3.605 13.330 1.00 86.12 184 GLN A N 1
ATOM 1463 C CA . GLN A 1 184 ? -19.424 2.769 13.364 1.00 86.12 184 GLN A CA 1
ATOM 1464 C C . GLN A 1 184 ? -19.850 2.360 11.962 1.00 86.12 184 GLN A C 1
ATOM 1466 O O . GLN A 1 184 ? -19.875 3.188 11.053 1.00 86.12 184 GLN A O 1
ATOM 1471 N N . GLN A 1 185 ? -20.262 1.106 11.833 1.00 79.38 185 GLN A N 1
ATOM 1472 C CA . GLN A 1 185 ? -20.923 0.569 10.652 1.00 79.38 185 GLN A CA 1
ATOM 1473 C C . GLN A 1 185 ? -22.191 -0.146 11.112 1.00 79.38 185 GLN A C 1
ATOM 1475 O O . GLN A 1 185 ? -22.147 -0.910 12.074 1.00 79.38 185 GLN A O 1
ATOM 1480 N N . GLU A 1 186 ? -23.333 0.162 10.497 1.00 78.12 186 GLU A N 1
ATOM 1481 C CA . GLU A 1 186 ? -24.641 -0.410 10.866 1.00 78.12 186 GLU A CA 1
ATOM 1482 C C . GLU A 1 186 ? -24.947 -0.373 12.387 1.00 78.12 186 GLU A C 1
ATOM 1484 O O . GLU A 1 186 ? -25.518 -1.301 12.953 1.00 78.12 186 GLU A O 1
ATOM 1489 N N . ASN A 1 187 ? -24.576 0.724 13.067 1.00 77.00 187 ASN A N 1
ATOM 1490 C CA . ASN A 1 187 ? -24.672 0.924 14.530 1.00 77.00 187 ASN A CA 1
ATOM 1491 C C . ASN A 1 187 ? -23.781 0.011 15.398 1.00 77.00 187 ASN A C 1
ATOM 1493 O O . ASN A 1 187 ? -23.952 -0.038 16.619 1.00 77.00 187 ASN A O 1
ATOM 1497 N N . THR A 1 188 ? -22.809 -0.672 14.801 1.00 82.12 188 THR A N 1
ATOM 1498 C CA . THR A 1 188 ? -21.813 -1.488 15.501 1.00 82.12 188 THR A CA 1
ATOM 1499 C C . THR A 1 188 ? -20.473 -0.762 15.528 1.00 82.12 188 THR A C 1
ATOM 1501 O O . THR A 1 188 ? -20.040 -0.203 14.522 1.00 82.12 188 THR A O 1
ATOM 1504 N N . ASN A 1 189 ? -19.797 -0.758 16.679 1.00 87.38 189 ASN A N 1
ATOM 1505 C CA . ASN A 1 189 ? -18.434 -0.234 16.789 1.00 87.38 189 ASN A CA 1
ATOM 1506 C C . ASN A 1 189 ? -17.471 -1.220 16.119 1.00 87.38 189 ASN A C 1
ATOM 1508 O O . ASN A 1 189 ? -17.256 -2.306 16.655 1.00 87.38 189 ASN A O 1
ATOM 1512 N N . ARG A 1 190 ? -16.896 -0.840 14.977 1.00 89.69 190 ARG A N 1
ATOM 1513 C CA . ARG A 1 190 ? -16.041 -1.728 14.176 1.00 89.69 190 ARG A CA 1
ATOM 1514 C C . ARG A 1 190 ? -14.558 -1.432 14.362 1.00 89.69 190 ARG A C 1
ATOM 1516 O O . ARG A 1 190 ? -13.795 -2.314 14.740 1.00 89.69 190 ARG A O 1
ATOM 1523 N N . LEU A 1 191 ? -14.145 -0.176 14.174 1.00 89.44 191 LEU A N 1
ATOM 1524 C CA . LEU A 1 191 ? -12.729 0.208 14.221 1.00 89.44 191 LEU A CA 1
ATOM 1525 C C . LEU A 1 191 ? -12.450 1.254 15.287 1.00 89.44 191 LEU A C 1
ATOM 1527 O O . LEU A 1 191 ? -13.064 2.317 15.297 1.00 89.44 191 LEU A O 1
ATOM 1531 N N . ALA A 1 192 ? -11.463 1.003 16.143 1.00 89.56 192 ALA A N 1
ATOM 1532 C CA . ALA A 1 192 ? -10.953 2.021 17.052 1.00 89.56 192 ALA A CA 1
ATOM 1533 C C . ALA A 1 192 ? -10.139 3.074 16.290 1.00 89.56 192 ALA A C 1
ATOM 1535 O O . ALA A 1 192 ? -9.294 2.748 15.457 1.00 89.56 192 ALA A O 1
ATOM 1536 N N . ILE A 1 193 ? -10.368 4.345 16.615 1.00 84.94 193 ILE A N 1
ATOM 1537 C CA . ILE A 1 193 ? -9.629 5.463 16.035 1.00 84.94 193 ILE A CA 1
ATOM 1538 C C . ILE A 1 193 ? -8.387 5.739 16.894 1.00 84.94 193 ILE A C 1
ATOM 1540 O O . ILE A 1 193 ? -8.526 6.021 18.095 1.00 84.94 193 ILE A O 1
ATOM 1544 N N . PRO A 1 194 ? -7.176 5.693 16.309 1.00 83.94 194 PRO A N 1
ATOM 1545 C CA . PRO A 1 194 ? -5.960 6.168 16.944 1.00 83.94 194 PRO A CA 1
ATOM 1546 C C . PRO A 1 194 ? -6.100 7.600 17.455 1.00 83.94 194 PRO A C 1
ATOM 1548 O O . PRO A 1 194 ? -6.650 8.475 16.790 1.00 83.94 194 PRO A O 1
ATOM 1551 N N . ASN A 1 195 ? -5.549 7.856 18.631 1.00 76.62 195 ASN A N 1
ATOM 1552 C CA . ASN A 1 195 ? -5.323 9.198 19.116 1.00 76.62 195 ASN A CA 1
ATOM 1553 C C . ASN A 1 195 ? -4.303 9.885 18.198 1.00 76.62 195 ASN A C 1
ATOM 1555 O O . ASN A 1 195 ? -3.181 9.411 18.036 1.00 76.62 195 ASN A O 1
ATOM 1559 N N . SER A 1 196 ? -4.710 10.997 17.592 1.00 64.25 196 SER A N 1
ATOM 1560 C CA . SER A 1 196 ? -3.868 11.810 16.712 1.00 64.25 196 SER A CA 1
ATOM 1561 C C . SER A 1 196 ? -2.937 12.753 17.475 1.00 64.25 196 SER A C 1
ATOM 1563 O O . SER A 1 196 ? -2.086 13.400 16.864 1.00 64.25 196 SER A O 1
ATOM 1565 N N . ASN A 1 197 ? -3.091 12.867 18.798 1.00 56.34 197 ASN A N 1
ATOM 1566 C CA . ASN A 1 197 ? -2.206 13.679 19.618 1.00 56.34 197 ASN A CA 1
ATOM 1567 C C . ASN A 1 197 ? -0.858 12.962 19.730 1.00 56.34 197 ASN A C 1
ATOM 1569 O O . ASN A 1 197 ? -0.719 12.015 20.500 1.00 56.34 197 ASN A O 1
ATOM 1573 N N . MET A 1 198 ? 0.140 13.454 18.991 1.00 46.53 198 MET A N 1
ATOM 1574 C CA . MET A 1 198 ? 1.556 13.070 19.090 1.00 46.53 198 MET A CA 1
ATOM 1575 C C . MET A 1 198 ? 2.199 13.507 20.420 1.00 46.53 198 MET A C 1
ATOM 1577 O O . MET A 1 198 ? 3.387 13.827 20.470 1.00 46.53 198 MET A O 1
ATOM 1581 N N . GLU A 1 199 ? 1.433 13.573 21.512 1.00 40.66 199 GLU A N 1
ATOM 1582 C CA . GLU A 1 199 ? 2.066 13.549 22.822 1.00 40.66 199 GLU A CA 1
ATOM 1583 C C . GLU A 1 199 ? 2.818 12.217 22.877 1.00 40.66 199 GLU A C 1
ATOM 1585 O O . GLU A 1 199 ? 2.204 11.172 22.627 1.00 40.66 199 GLU A O 1
ATOM 1590 N N . PRO A 1 200 ? 4.142 12.231 23.115 1.00 40.78 200 PRO A N 1
ATOM 1591 C CA . PRO A 1 200 ? 4.924 11.010 23.141 1.00 40.78 200 PRO A CA 1
ATOM 1592 C C . PRO A 1 200 ? 4.230 9.993 24.046 1.00 40.78 200 PRO A C 1
ATOM 1594 O O . PRO A 1 200 ? 3.564 10.365 25.016 1.00 40.78 200 PRO A O 1
ATOM 1597 N N . PHE A 1 201 ? 4.453 8.709 23.778 1.00 43.44 201 PHE A N 1
ATOM 1598 C CA . PHE A 1 201 ? 4.245 7.590 24.704 1.00 43.44 201 PHE A CA 1
ATOM 1599 C C . PHE A 1 201 ? 5.079 7.770 26.007 1.00 43.44 201 PHE A C 1
ATOM 1601 O O . PHE A 1 201 ? 5.811 6.886 26.434 1.00 43.44 201 PHE A O 1
ATOM 1608 N N . ARG A 1 202 ? 5.036 8.947 26.644 1.00 37.25 202 ARG A N 1
ATOM 1609 C CA . ARG A 1 202 ? 5.716 9.327 27.885 1.00 37.25 202 ARG A CA 1
ATOM 1610 C C . ARG A 1 202 ? 5.074 8.676 29.102 1.00 37.25 202 ARG A C 1
ATOM 1612 O O . ARG A 1 202 ? 5.704 8.644 30.149 1.00 37.25 202 ARG A O 1
ATOM 1619 N N . HIS A 1 203 ? 3.840 8.194 28.969 1.00 36.62 203 HIS A N 1
ATOM 1620 C CA . HIS A 1 203 ? 3.054 7.660 30.083 1.00 36.62 203 HIS A CA 1
ATOM 1621 C C . HIS A 1 203 ? 2.515 6.246 29.835 1.00 36.62 203 HIS A C 1
ATOM 1623 O O . HIS A 1 203 ? 1.896 5.665 30.724 1.00 36.62 203 HIS A O 1
ATOM 1629 N N . SER A 1 204 ? 2.768 5.667 28.661 1.00 37.53 204 SER A N 1
ATOM 1630 C CA . SER A 1 204 ? 2.446 4.272 28.371 1.00 37.53 204 SER A CA 1
ATOM 1631 C C . SER A 1 204 ? 3.662 3.437 28.755 1.00 37.53 204 SER A C 1
ATOM 1633 O O . SER A 1 204 ? 4.700 3.524 28.105 1.00 37.53 204 SER A O 1
ATOM 1635 N N . ASN A 1 205 ? 3.546 2.642 29.817 1.00 34.03 205 ASN A N 1
ATOM 1636 C CA . ASN A 1 205 ? 4.554 1.678 30.266 1.00 34.03 205 ASN A CA 1
ATOM 1637 C C . ASN A 1 205 ? 4.731 0.526 29.251 1.00 34.03 205 ASN A C 1
ATOM 1639 O O . ASN A 1 205 ? 4.547 -0.638 29.595 1.00 34.03 205 ASN A O 1
ATOM 1643 N N . MET A 1 206 ? 5.062 0.816 27.992 1.00 36.28 206 MET A N 1
ATOM 1644 C CA . MET A 1 206 ? 5.512 -0.200 27.045 1.00 36.28 206 MET A CA 1
ATOM 1645 C C . MET A 1 206 ? 7.015 -0.394 27.252 1.00 36.28 206 MET A C 1
ATOM 1647 O O . MET A 1 206 ? 7.853 0.116 26.514 1.00 36.28 206 MET A O 1
ATOM 1651 N N . HIS A 1 207 ? 7.355 -1.093 28.334 1.00 34.34 207 HIS A N 1
ATOM 1652 C CA . HIS A 1 207 ? 8.711 -1.568 28.571 1.00 34.34 207 HIS A CA 1
ATOM 1653 C C . HIS A 1 207 ? 8.955 -2.785 27.680 1.00 34.34 207 HIS A C 1
ATOM 1655 O O . HIS A 1 207 ? 8.515 -3.888 27.994 1.00 34.34 207 HIS A O 1
ATOM 1661 N N . MET A 1 208 ? 9.661 -2.598 26.567 1.00 36.22 208 MET A N 1
ATOM 1662 C CA . MET A 1 208 ? 10.277 -3.730 25.883 1.00 36.22 208 MET A CA 1
ATOM 1663 C C . MET A 1 208 ? 11.588 -4.052 26.596 1.00 36.22 208 MET A C 1
ATOM 1665 O O . MET A 1 208 ? 12.576 -3.330 26.473 1.00 36.22 208 MET A O 1
ATOM 1669 N N . ASN A 1 209 ? 11.570 -5.112 27.401 1.00 31.02 209 ASN A N 1
ATOM 1670 C CA . ASN A 1 209 ? 12.766 -5.638 28.046 1.00 31.02 209 ASN A CA 1
ATOM 1671 C C . ASN A 1 209 ? 13.611 -6.360 26.992 1.00 31.02 209 ASN A C 1
ATOM 1673 O O . ASN A 1 209 ? 13.318 -7.497 26.633 1.00 31.02 209 ASN A O 1
ATOM 1677 N N . PHE A 1 210 ? 14.653 -5.699 26.497 1.00 39.62 210 PHE A N 1
ATOM 1678 C CA . PHE A 1 210 ? 15.707 -6.356 25.733 1.00 39.62 210 PHE A CA 1
ATOM 1679 C C . PHE A 1 210 ? 16.835 -6.720 26.705 1.00 39.62 210 PHE A C 1
ATOM 1681 O O . PHE A 1 210 ? 17.403 -5.841 27.347 1.00 39.62 210 PHE A O 1
ATOM 1688 N N . GLU A 1 211 ? 17.142 -8.012 26.842 1.00 36.00 211 GLU A N 1
ATOM 1689 C CA . GLU A 1 211 ? 18.150 -8.525 27.790 1.00 36.00 211 GLU A CA 1
ATOM 1690 C C . GLU A 1 211 ? 19.603 -8.121 27.447 1.00 36.00 211 GLU A C 1
ATOM 1692 O O . GLU A 1 211 ? 20.508 -8.364 28.243 1.00 36.00 211 GLU A O 1
ATOM 1697 N N . ASP A 1 212 ? 19.844 -7.436 26.321 1.00 38.06 212 ASP A N 1
ATOM 1698 C CA . ASP A 1 212 ? 21.178 -6.985 25.904 1.00 38.06 212 ASP A CA 1
ATOM 1699 C C . ASP A 1 212 ? 21.413 -5.489 26.183 1.00 38.06 212 ASP A C 1
ATOM 1701 O O . ASP A 1 212 ? 20.989 -4.586 25.459 1.00 38.06 212 ASP A O 1
ATOM 1705 N N . THR A 1 213 ? 22.173 -5.234 27.244 1.00 35.47 213 THR A N 1
ATOM 1706 C CA . THR A 1 213 ? 22.482 -3.932 27.869 1.00 35.47 213 THR A CA 1
ATOM 1707 C C . THR A 1 213 ? 23.453 -3.025 27.088 1.00 35.47 213 THR A C 1
ATOM 1709 O O . THR A 1 213 ? 24.103 -2.160 27.673 1.00 35.47 213 THR A O 1
ATOM 1712 N N . GLN A 1 214 ? 23.555 -3.167 25.763 1.00 37.88 214 GLN A N 1
ATOM 1713 C CA . GLN A 1 214 ? 24.439 -2.334 24.922 1.00 37.88 214 GLN A CA 1
ATOM 1714 C C . GLN A 1 214 ? 23.745 -1.587 23.775 1.00 37.88 214 GLN A C 1
ATOM 1716 O O . GLN A 1 214 ? 24.409 -0.849 23.048 1.00 37.88 214 GLN A O 1
ATOM 1721 N N . ALA A 1 215 ? 22.429 -1.722 23.601 1.00 37.22 215 ALA A N 1
ATOM 1722 C CA . ALA A 1 215 ? 21.711 -0.934 22.604 1.00 37.22 215 ALA A CA 1
ATOM 1723 C C . ALA A 1 215 ? 21.405 0.472 23.151 1.00 37.22 215 ALA A C 1
ATOM 1725 O O . ALA A 1 215 ? 20.601 0.622 24.071 1.00 37.22 215 ALA A O 1
ATOM 1726 N N . VAL A 1 216 ? 22.023 1.513 22.577 1.00 41.88 216 VAL A N 1
ATOM 1727 C CA . VAL A 1 216 ? 21.529 2.889 22.744 1.00 41.88 216 VAL A CA 1
ATOM 1728 C C . VAL A 1 216 ? 20.243 2.988 21.939 1.00 41.88 216 VAL A C 1
ATOM 1730 O O . VAL A 1 216 ? 20.244 3.115 20.719 1.00 41.88 216 VAL A O 1
ATOM 1733 N N . LEU A 1 217 ? 19.142 2.813 22.653 1.00 43.53 217 LEU A N 1
ATOM 1734 C CA . LEU A 1 217 ? 17.800 2.778 22.118 1.00 43.53 217 LEU A CA 1
ATOM 1735 C C . LEU A 1 217 ? 17.297 4.226 22.028 1.00 43.53 217 LEU A C 1
ATOM 1737 O O . LEU A 1 217 ? 16.652 4.741 22.939 1.00 43.53 217 LEU A O 1
ATOM 1741 N N . ASP A 1 218 ? 17.667 4.924 20.964 1.00 43.09 218 ASP A N 1
ATOM 1742 C CA . ASP A 1 218 ? 17.180 6.281 20.740 1.00 43.09 218 ASP A CA 1
ATOM 1743 C C . ASP A 1 218 ? 15.722 6.228 20.293 1.00 43.09 218 ASP A C 1
ATOM 1745 O O . ASP A 1 218 ? 15.395 5.717 19.226 1.00 43.09 218 ASP A O 1
ATOM 1749 N N . VAL A 1 219 ? 14.843 6.777 21.120 1.00 46.06 219 VAL A N 1
ATOM 1750 C CA . VAL A 1 219 ? 13.409 6.837 20.854 1.00 46.06 219 VAL A CA 1
ATOM 1751 C C . VAL A 1 219 ? 13.122 8.100 20.058 1.00 46.06 219 VAL A C 1
ATOM 1753 O O . VAL A 1 219 ? 13.250 9.212 20.581 1.00 46.06 219 VAL A O 1
ATOM 1756 N N . ASP A 1 220 ? 12.697 7.955 18.803 1.00 48.97 220 ASP A N 1
ATOM 1757 C CA . ASP A 1 220 ? 12.121 9.101 18.106 1.00 48.97 220 ASP A CA 1
ATOM 1758 C C . ASP A 1 220 ? 10.865 9.573 18.854 1.00 48.97 220 ASP A C 1
ATOM 1760 O O . ASP A 1 220 ? 9.969 8.780 19.162 1.00 48.97 220 ASP A O 1
ATOM 1764 N N . LYS A 1 221 ? 10.819 10.874 19.162 1.00 45.25 221 LYS A N 1
ATOM 1765 C CA . LYS A 1 221 ? 9.809 11.481 20.043 1.00 45.25 221 LYS A CA 1
ATOM 1766 C C . LYS A 1 221 ? 8.376 11.300 19.538 1.00 45.25 221 LYS A C 1
ATOM 1768 O O . LYS A 1 221 ? 7.460 11.454 20.339 1.00 45.25 221 LYS A O 1
ATOM 1773 N N . ASN A 1 222 ? 8.189 10.963 18.262 1.00 44.47 222 ASN A N 1
ATOM 1774 C CA . ASN A 1 222 ? 6.873 10.884 17.648 1.00 44.47 222 ASN A CA 1
ATOM 1775 C C . ASN A 1 222 ? 6.384 9.440 17.453 1.00 44.47 222 ASN A C 1
ATOM 1777 O O . ASN A 1 222 ? 5.182 9.214 17.533 1.00 44.47 222 ASN A O 1
ATOM 1781 N N . PHE A 1 223 ? 7.276 8.461 17.234 1.00 48.72 223 PHE A N 1
ATOM 1782 C CA . PHE A 1 223 ? 6.852 7.111 16.813 1.00 48.72 223 PHE A CA 1
ATOM 1783 C C . PHE A 1 223 ? 7.633 5.931 17.407 1.00 48.72 223 PHE A C 1
ATOM 1785 O O . PHE A 1 223 ? 7.449 4.809 16.952 1.00 48.72 223 PHE A O 1
ATOM 1792 N N . GLN A 1 224 ? 8.471 6.160 18.427 1.00 50.09 224 GLN A N 1
ATOM 1793 C CA . GLN A 1 224 ? 9.228 5.109 19.127 1.00 50.09 224 GLN A CA 1
ATOM 1794 C C . GLN A 1 224 ? 9.951 4.125 18.194 1.00 50.09 224 GLN A C 1
ATOM 1796 O O . GLN A 1 224 ? 9.853 2.910 18.328 1.00 50.09 224 GLN A O 1
ATOM 1801 N N . ILE A 1 225 ? 10.707 4.655 17.238 1.00 49.09 225 ILE A N 1
ATOM 1802 C CA . ILE A 1 225 ? 11.557 3.829 16.384 1.00 49.09 225 ILE A CA 1
ATOM 1803 C C . ILE A 1 225 ? 12.821 3.492 17.147 1.00 49.09 225 ILE A C 1
ATOM 1805 O O . ILE A 1 225 ? 13.494 4.398 17.622 1.00 49.09 225 ILE A O 1
ATOM 1809 N N . PHE A 1 226 ? 13.162 2.212 17.211 1.00 50.97 226 PHE A N 1
ATOM 1810 C CA . PHE A 1 226 ? 14.400 1.755 17.816 1.00 50.97 226 PHE A CA 1
ATOM 1811 C C . PHE A 1 226 ? 15.404 1.423 16.720 1.00 50.97 226 PHE A C 1
ATOM 1813 O O . PHE A 1 226 ? 15.060 0.998 15.617 1.00 50.97 226 PHE A O 1
ATOM 1820 N N . TYR A 1 227 ? 16.678 1.661 16.984 1.00 54.88 227 TYR A N 1
ATOM 1821 C CA . TYR A 1 227 ? 17.709 1.304 16.032 1.00 54.88 227 TYR A CA 1
ATOM 1822 C C . TYR A 1 227 ? 18.981 0.867 16.734 1.00 54.88 227 TYR A C 1
ATOM 1824 O O . TYR A 1 227 ? 19.270 1.263 17.859 1.00 54.88 227 TYR A O 1
ATOM 1832 N N . LYS A 1 228 ? 19.733 0.014 16.045 1.00 51.31 228 LYS A N 1
ATOM 1833 C CA . LYS A 1 228 ? 21.051 -0.453 16.452 1.00 51.31 228 LYS A CA 1
ATOM 1834 C C . LYS A 1 228 ? 22.045 0.017 15.391 1.00 51.31 228 LYS A C 1
ATOM 1836 O O . LYS A 1 228 ? 21.726 -0.020 14.205 1.00 51.31 228 LYS A O 1
ATOM 1841 N N . ASP A 1 229 ? 23.213 0.481 15.825 1.00 56.88 229 ASP A N 1
ATOM 1842 C CA . ASP A 1 229 ? 24.328 0.884 14.954 1.00 56.88 229 ASP A CA 1
ATOM 1843 C C . ASP A 1 229 ? 24.048 2.083 14.018 1.00 56.88 229 ASP A C 1
ATOM 1845 O O . ASP A 1 229 ? 24.620 2.168 12.926 1.00 56.88 229 ASP A O 1
ATOM 1849 N N . CYS A 1 230 ? 23.189 3.025 14.434 1.00 60.53 230 CYS A N 1
ATOM 1850 C CA . CYS A 1 230 ? 23.029 4.299 13.728 1.00 60.53 230 CYS A CA 1
ATOM 1851 C C . CYS A 1 230 ? 23.868 5.401 14.377 1.00 60.53 230 CYS A C 1
ATOM 1853 O O . CYS A 1 230 ? 23.862 5.561 15.596 1.00 60.53 230 CYS A O 1
ATOM 1855 N N . VAL A 1 231 ? 24.582 6.173 13.559 1.00 63.03 231 VAL A N 1
ATOM 1856 C CA . VAL A 1 231 ? 25.336 7.347 14.023 1.00 63.03 231 VAL A CA 1
ATOM 1857 C C . VAL A 1 231 ? 24.349 8.485 14.323 1.00 63.03 231 VAL A C 1
ATOM 1859 O O . VAL A 1 231 ? 23.407 8.698 13.559 1.00 63.03 231 VAL A O 1
ATOM 1862 N N . SER A 1 232 ? 24.523 9.200 15.438 1.00 55.44 232 SER A N 1
ATOM 1863 C CA . SER A 1 232 ? 23.678 10.354 15.778 1.00 55.44 232 SER A CA 1
ATOM 1864 C C . SER A 1 232 ? 23.851 11.480 14.757 1.00 55.44 232 SER A C 1
ATOM 1866 O O . SER A 1 232 ? 24.985 11.780 14.378 1.00 55.44 232 SER A O 1
ATOM 1868 N N . ASP A 1 233 ? 22.758 12.146 14.379 1.00 49.19 233 ASP A N 1
ATOM 1869 C CA . ASP A 1 233 ? 22.834 13.439 13.693 1.00 49.19 233 ASP A CA 1
ATOM 1870 C C . ASP A 1 233 ? 23.521 14.437 14.641 1.00 49.19 233 ASP A C 1
ATOM 1872 O O . ASP A 1 233 ? 23.022 14.687 15.740 1.00 49.19 233 ASP A O 1
ATOM 1876 N N . SER A 1 234 ? 24.702 14.928 14.258 1.00 41.97 234 SER A N 1
ATOM 1877 C CA . SER A 1 234 ? 25.439 15.981 14.973 1.00 41.97 234 SER A CA 1
ATOM 1878 C C . SER A 1 234 ? 24.731 17.326 14.895 1.00 41.97 234 SER A C 1
ATOM 1880 O O . SER A 1 234 ? 24.322 17.667 13.759 1.00 41.97 234 SER A O 1
#

Foldseek 3Di:
DDPFDFDKDWDPDCVPALVLDDVSDDDDDDDDPQWTWIQTATSRDTAWIFTARNVVRGTPDIGGDDQAAWAQVCLLDVPDDRDIDGQDPDPDGDVSRQVRADDPVLCPPVPQWDWDFQDALLQDDDPVRSSVSRYRVRTATDRPCCCVPPVVVVVVVVVCQCVPFAPDDFDFDFDFDFPPDARDDPNDRRHTHGDSPQQACPPPPPDPDDVDPPAPFDQDSRTGTGTHRGDDDD

Secondary structure (DSSP, 8-state):
-----EEEEEESS-GGGGGGSGGG-PPP----SSEEEEEEEETTEEEEEEEEETTTTEEEEEE-PPPPPEE-GGGT-TTS-SS-EEPPSSSS--HHHHHHS--S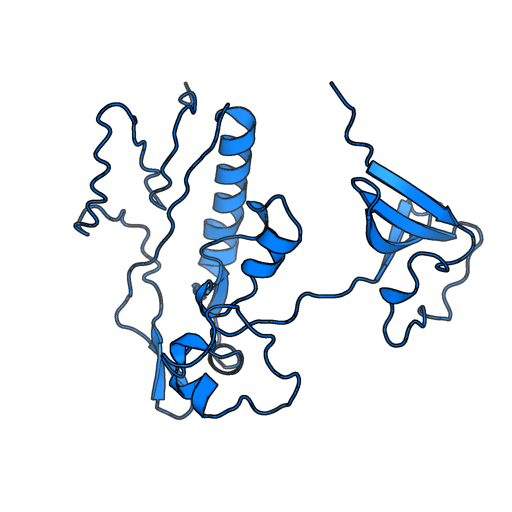GGGTT-TTEEEEESS-GGG--SHHHHHHT-BGGGEEEEEHHHIIIIIHHHHHHHHHHHHHHB-S---------EEEEEEEETTEEEEEEEP-----SSS-------S-TT------TTT----SSBPP--

Nearest PDB structures (foldseek):
  6f33-assembly1_A  TM=5.223E-01  e=1.892E-02  Rattus norvegicus
  7cba-assembly2_B  TM=5.032E-01  e=2.898E-02  Naja atra
  2xrg-assembly1_A  TM=5.241E-01  e=4.176E-02  Rattus norvegicus
  5gz4-assembly1_A  TM=4.323E-01  e=1.576E-02  Naja atra
  6f30-assembly1_A  TM=4.837E-01  e=4.176E-02  Rattus norvegicus

Mean predicted aligned error: 10.67 Å

Radius of gyration: 21.92 Å; Cα contacts (8 Å, |Δi|>4): 335; chains: 1; bounding box: 55×41×64 Å